Protein 3RH2 (pdb70)

Organism: Shewanella amazonensis (strain ATCC BAA-1098 / SB2B) (NCBI:txid326297)

Radius of gyration: 19.25 Å; Cα contacts (8 Å, |Δi|>4): 175; chains: 1; bounding box: 46×51×36 Å

InterPro domains:
  IPR001647 DNA-binding HTH domain, TetR-type [PF00440] (7-50)
  IPR001647 DNA-binding HTH domain, TetR-type [PR00455] (7-20)
  IPR001647 DNA-binding HTH domain, TetR-type [PR00455] (28-51)
  IPR001647 DNA-binding HTH domain, TetR-type [PS50977] (1-61)
  IPR009057 Homedomain-like superfamily [SSF46689] (3-62)
  IPR025722 Bacterial transcriptional repressor TetR [PF13972] (56-199)
  IPR050624 Nucleoid occlusion factor SlmA/HTH-type transcriptional regulator [PTHR43479] (2-176)

B-factor: mean 65.55, std 15.66, range [28.76, 132.46]

Sequence (203 aa):
KTRDKIIQASLELFNEHGERRTITTNHIAAHLDISPGNLYYHFRNKEDIIRCIFDQYEQQHHLLLGFKPYADQKVDLELLSYFDAFYTWQQFRFYANLADDILARDDTLKARYLKVQQAVLEQSIAVLNQLKKDGILQIEDERIADLADTIKIIGFWISYKLTQSSIATISKASLYEGLLRVLIFKAYSTPDSLANFDRLEQQHFRSQS

Secondary structure (DSSP, 8-state):
-HHHHHHHHHHHHHHHH-GGG--HHHHHHHHT--HHHHHHH-SSHHHHHHHHHHHHHHHHHHHTPPPSS---STTT--TTT-----TT----SHHHHHHT-HHHHHHHHHHHHHHHHHHHHHHHHHHHTTSB---GGGHHHHHHHH--TTTHHHHHHHHSS-----HHHHHHHHHHH---GGGB-HHHHHHHHHHHHHHHHH-

CATH classification: 1.10.357.10

Structure (mmCIF, N/CA/C/O backbone):
data_3RH2
#
_entry.id   3RH2
#
_cell.length_a   123.536
_cell.length_b   123.536
_cell.length_c   49.552
_cell.angle_alpha   90.000
_cell.angle_beta   90.000
_cell.angle_gamma   90.000
#
_symmetry.space_group_name_H-M   'P 43 21 2'
#
loop_
_entity.id
_entity.type
_entity.pdbx_description
1 polymer 'Hypothetical TetR-like transcriptional regulator'
2 non-polymer 'UNKNOWN LIGAND'
3 non-polymer 'PHOSPHATE ION'
4 non-polymer GLYCEROL
5 water water
#
loop_
_atom_site.group_PDB
_atom_site.id
_atom_site.type_symbol
_atom_site.label_atom_id
_atom_site.label_alt_id
_atom_site.label_comp_id
_atom_site.label_asym_id
_atom_site.label_entity_id
_atom_site.label_seq_id
_atom_site.pdbx_PDB_ins_code
_atom_site.Cartn_x
_atom_site.Cartn_y
_atom_site.Cartn_z
_atom_site.occupancy
_atom_site.B_iso_or_equiv
_atom_site.auth_seq_id
_atom_site.auth_comp_id
_atom_site.auth_asym_id
_atom_site.auth_atom_id
_atom_site.pdbx_PDB_model_num
ATOM 9 N N . LYS A 1 3 ? 39.259 12.526 -3.240 1.00 87.59 2 LYS A N 1
ATOM 10 C CA . LYS A 1 3 ? 38.743 11.277 -2.651 1.00 85.65 2 LYS A CA 1
ATOM 11 C C . LYS A 1 3 ? 37.403 11.541 -1.958 1.00 79.12 2 LYS A C 1
ATOM 12 O O . LYS A 1 3 ? 37.248 12.570 -1.303 1.00 75.91 2 LYS A O 1
ATOM 16 N N . THR A 1 4 ? 36.455 10.614 -2.077 1.00 75.03 3 THR A N 1
ATOM 17 C CA . THR A 1 4 ? 35.122 10.770 -1.447 1.00 71.66 3 THR A CA 1
ATOM 18 C C . THR A 1 4 ? 35.149 11.114 0.060 1.00 66.86 3 THR A C 1
ATOM 19 O O . THR A 1 4 ? 34.303 11.850 0.571 1.00 62.61 3 THR A O 1
ATOM 23 N N . ARG A 1 5 ? 36.132 10.577 0.758 1.00 64.93 4 ARG A N 1
ATOM 24 C CA . ARG A 1 5 ? 36.304 10.852 2.160 1.00 62.01 4 ARG A CA 1
ATOM 25 C C . ARG A 1 5 ? 36.570 12.337 2.358 1.00 62.40 4 ARG A C 1
ATOM 26 O O . ARG A 1 5 ? 36.053 12.939 3.286 1.00 60.54 4 ARG A O 1
ATOM 34 N N . ASP A 1 6 ? 37.400 12.920 1.497 1.00 65.20 5 ASP A N 1
ATOM 35 C CA . ASP A 1 6 ? 37.709 14.346 1.562 1.00 61.60 5 ASP A CA 1
ATOM 36 C C . ASP A 1 6 ? 36.496 15.160 1.084 1.00 58.43 5 ASP A C 1
ATOM 37 O O . ASP A 1 6 ? 36.185 16.198 1.660 1.00 57.84 5 ASP A O 1
ATOM 42 N N . LYS A 1 7 ? 35.744 14.675 0.110 1.00 56.78 6 LYS A N 1
ATOM 43 C CA . LYS A 1 7 ? 34.504 15.378 -0.239 1.00 58.02 6 LYS A CA 1
ATOM 44 C C . LYS A 1 7 ? 33.514 15.428 0.959 1.00 57.57 6 LYS A C 1
ATOM 45 O O . LYS A 1 7 ? 32.769 16.395 1.124 1.00 60.76 6 LYS A O 1
ATOM 51 N N . ILE A 1 8 ? 33.468 14.371 1.770 1.00 55.33 7 ILE A N 1
ATOM 52 C CA . ILE A 1 8 ? 32.538 14.307 2.900 1.00 52.41 7 ILE A CA 1
ATOM 53 C C . ILE A 1 8 ? 32.961 15.284 3.964 1.00 51.78 7 ILE A C 1
ATOM 54 O O . ILE A 1 8 ? 32.120 15.991 4.531 1.00 49.06 7 ILE A O 1
ATOM 59 N N . ILE A 1 9 ? 34.271 15.371 4.198 1.00 53.41 8 ILE A N 1
ATOM 60 C CA . ILE A 1 9 ? 34.785 16.331 5.175 1.00 53.16 8 ILE A CA 1
ATOM 61 C C . ILE A 1 9 ? 34.501 17.774 4.735 1.00 52.68 8 ILE A C 1
ATOM 62 O O . ILE A 1 9 ? 33.976 18.535 5.509 1.00 51.95 8 ILE A O 1
ATOM 67 N N . GLN A 1 10 ? 34.793 18.142 3.492 1.00 56.92 9 GLN A N 1
ATOM 68 C CA . GLN A 1 10 ? 34.503 19.516 3.035 1.00 59.74 9 GLN A CA 1
ATOM 69 C C . GLN A 1 10 ? 33.010 19.862 2.975 1.00 57.60 9 GLN A C 1
ATOM 70 O O . GLN A 1 10 ? 32.627 20.946 3.464 1.00 58.28 9 GLN A O 1
ATOM 76 N N . ALA A 1 11 ? 32.156 18.965 2.484 1.00 52.93 10 ALA A N 1
ATOM 77 C CA . ALA A 1 11 ? 30.701 19.252 2.568 1.00 50.98 10 ALA A CA 1
ATOM 78 C C . ALA A 1 11 ? 30.228 19.457 4.004 1.00 50.60 10 ALA A C 1
ATOM 79 O O . ALA A 1 11 ? 29.368 20.263 4.275 1.00 53.68 10 ALA A O 1
ATOM 81 N N . SER A 1 12 ? 30.776 18.695 4.929 1.00 51.68 11 SER A N 1
ATOM 82 C CA . SER A 1 12 ? 30.350 18.803 6.288 1.00 53.17 11 SER A CA 1
ATOM 83 C C . SER A 1 12 ? 30.746 20.180 6.832 1.00 50.80 11 SER A C 1
ATOM 84 O O . SER A 1 12 ? 29.969 20.867 7.455 1.00 49.71 11 SER A O 1
ATOM 87 N N . LEU A 1 13 ? 31.973 20.567 6.590 1.00 51.72 12 LEU A N 1
ATOM 88 C CA . LEU A 1 13 ? 32.447 21.831 7.088 1.00 51.74 12 LEU A CA 1
ATOM 89 C C . LEU A 1 13 ? 31.557 22.963 6.537 1.00 49.82 12 LEU A C 1
ATOM 90 O O . LEU A 1 13 ? 31.026 23.791 7.300 1.00 48.31 12 LEU A O 1
ATOM 95 N N . GLU A 1 14 ? 31.285 22.952 5.244 1.00 51.22 13 GLU A N 1
ATOM 96 C CA . GLU A 1 14 ? 30.430 24.028 4.649 1.00 52.53 13 GLU A CA 1
ATOM 97 C C . GLU A 1 14 ? 29.046 24.035 5.288 1.00 52.15 13 GLU A C 1
ATOM 98 O O . GLU A 1 14 ? 28.576 25.084 5.689 1.00 50.67 13 GLU A O 1
ATOM 104 N N . LEU A 1 15 ? 28.388 22.876 5.402 1.00 52.09 14 LEU A N 1
ATOM 105 C CA . LEU A 1 15 ? 27.040 22.846 6.000 1.00 51.46 14 LEU A CA 1
ATOM 106 C C . LEU A 1 15 ? 27.042 23.336 7.456 1.00 49.00 14 LEU A C 1
ATOM 107 O O . LEU A 1 15 ? 26.146 24.080 7.862 1.00 46.63 14 LEU A O 1
ATOM 112 N N . PHE A 1 16 ? 28.044 22.909 8.226 1.00 47.07 15 PHE A N 1
ATOM 113 C CA . PHE A 1 16 ? 28.150 23.301 9.617 1.00 48.28 15 PHE A CA 1
ATOM 114 C C . PHE A 1 16 ? 28.398 24.800 9.689 1.00 49.24 15 PHE A C 1
ATOM 115 O O . PHE A 1 16 ? 27.828 25.474 10.523 1.00 50.61 15 PHE A O 1
ATOM 123 N N . ASN A 1 17 ? 29.274 25.326 8.835 1.00 48.97 16 ASN A N 1
ATOM 124 C CA . ASN A 1 17 ? 29.513 26.751 8.857 1.00 49.70 16 ASN A CA 1
ATOM 125 C C . ASN A 1 17 ? 28.296 27.593 8.479 1.00 55.57 16 ASN A C 1
ATOM 126 O O . ASN A 1 17 ? 28.053 28.626 9.110 1.00 56.21 16 ASN A O 1
ATOM 131 N N . GLU A 1 18 ? 27.505 27.157 7.498 1.00 61.51 17 GLU A N 1
ATOM 132 C CA . GLU A 1 18 ? 26.320 27.918 7.072 1.00 63.20 17 GLU A CA 1
ATOM 133 C C . GLU A 1 18 ? 25.182 27.842 8.079 1.00 63.63 17 GLU A C 1
ATOM 134 O O . GLU A 1 18 ? 24.521 28.838 8.306 1.00 65.14 17 GLU A O 1
ATOM 140 N N . HIS A 1 19 ? 24.948 26.675 8.686 1.00 64.49 18 HIS A N 1
ATOM 141 C CA . HIS A 1 19 ? 23.708 26.448 9.484 1.00 64.45 18 HIS A CA 1
ATOM 142 C C . HIS A 1 19 ? 23.842 26.126 10.954 1.00 64.44 18 HIS A C 1
ATOM 143 O O . HIS A 1 19 ? 22.830 26.066 11.654 1.00 66.58 18 HIS A O 1
ATOM 150 N N . GLY A 1 20 ? 25.072 25.904 11.417 1.00 62.86 1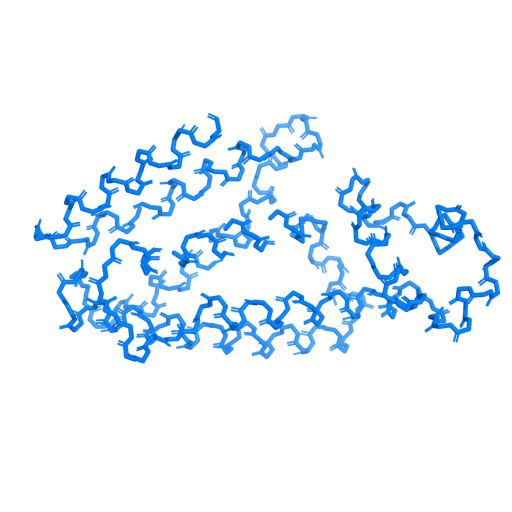9 GLY A N 1
ATOM 151 C CA . GLY A 1 20 ? 25.337 25.456 12.764 1.00 59.11 19 GLY A CA 1
ATOM 152 C C . GLY A 1 20 ? 25.465 23.936 12.782 1.00 59.07 19 GLY A C 1
ATOM 153 O O . GLY A 1 20 ? 24.648 23.228 12.235 1.00 60.61 19 GLY A O 1
ATOM 154 N N . GLU A 1 21 ? 26.496 23.436 13.430 1.00 57.39 20 GLU A N 1
ATOM 155 C CA . GLU A 1 21 ? 26.721 22.016 13.542 1.00 58.88 20 GLU A CA 1
ATOM 156 C C . GLU A 1 21 ? 25.573 21.179 14.124 1.00 59.26 20 GLU A C 1
ATOM 157 O O . GLU A 1 21 ? 25.306 20.086 13.633 1.00 57.74 20 GLU A O 1
ATOM 163 N N . ARG A 1 22 ? 24.927 21.667 15.183 1.00 61.77 21 ARG A N 1
ATOM 164 C CA A ARG A 1 22 ? 23.790 21.003 15.854 0.50 64.46 21 ARG A CA 1
ATOM 165 C CA B ARG A 1 22 ? 23.863 20.863 15.795 0.50 64.43 21 ARG A CA 1
ATOM 166 C C . ARG A 1 22 ? 22.632 20.559 14.957 1.00 64.99 21 ARG A C 1
ATOM 167 O O . ARG A 1 22 ? 21.977 19.593 15.244 1.00 65.64 21 ARG A O 1
ATOM 182 N N . THR A 1 23 ? 22.332 21.312 13.901 1.00 65.25 22 THR A N 1
ATOM 183 C CA . THR A 1 23 ? 21.157 20.961 13.060 1.00 69.44 22 THR A CA 1
ATOM 184 C C . THR A 1 23 ? 21.445 20.047 11.827 1.00 66.24 22 THR A C 1
ATOM 185 O O . THR A 1 23 ? 20.522 19.707 11.079 1.00 69.10 22 THR A O 1
ATOM 189 N N . ILE A 1 24 ? 22.698 19.645 11.612 1.00 56.88 23 ILE A N 1
ATOM 190 C CA . ILE A 1 24 ? 23.046 18.867 10.445 1.00 53.29 23 ILE A CA 1
ATOM 191 C C . ILE A 1 24 ? 23.243 17.389 10.773 1.00 53.86 23 ILE A C 1
ATOM 192 O O . ILE A 1 24 ? 24.040 17.049 11.647 1.00 53.80 23 ILE A O 1
ATOM 197 N N . THR A 1 25 ? 22.476 16.521 10.108 1.00 51.99 24 THR A N 1
ATOM 198 C CA . THR A 1 25 ? 22.565 15.089 10.345 1.00 54.64 24 THR A CA 1
ATOM 199 C C . THR A 1 25 ? 23.430 14.418 9.275 1.00 54.52 24 THR A C 1
ATOM 200 O O . THR A 1 25 ? 23.748 15.023 8.266 1.00 53.12 24 THR A O 1
ATOM 204 N N . THR A 1 26 ? 23.868 13.193 9.515 1.00 56.06 25 THR A N 1
ATOM 205 C CA . THR A 1 26 ? 24.651 12.516 8.483 1.00 57.99 25 THR A CA 1
ATOM 206 C C . THR A 1 26 ? 23.759 12.262 7.257 1.00 57.59 25 THR A C 1
ATOM 207 O O . THR A 1 26 ? 24.264 12.204 6.159 1.00 59.52 25 THR A O 1
ATOM 211 N N . ASN A 1 27 ? 22.455 12.083 7.427 1.00 58.45 26 ASN A N 1
ATOM 212 C CA . ASN A 1 27 ? 21.597 11.920 6.244 1.00 62.54 26 ASN A CA 1
ATOM 213 C C . ASN A 1 27 ? 21.560 13.206 5.367 1.00 62.11 26 ASN A C 1
ATOM 214 O O . ASN A 1 27 ? 21.535 13.111 4.149 1.00 65.12 26 ASN A O 1
ATOM 219 N N . HIS A 1 28 ? 21.547 14.383 5.985 1.00 59.61 27 HIS A N 1
ATOM 220 C CA . HIS A 1 28 ? 21.582 15.674 5.253 1.00 60.92 27 HIS A CA 1
ATOM 221 C C . HIS A 1 28 ? 22.940 15.818 4.483 1.00 59.01 27 HIS A C 1
ATOM 222 O O . HIS A 1 28 ? 22.991 16.231 3.316 1.00 58.57 27 HIS A O 1
ATOM 229 N N . ILE A 1 29 ? 24.029 15.424 5.129 1.00 57.80 28 ILE A N 1
ATOM 230 C CA . ILE A 1 29 ? 25.351 15.467 4.490 1.00 56.64 28 ILE A CA 1
ATOM 231 C C . ILE A 1 29 ? 25.398 14.564 3.267 1.00 57.92 28 ILE A C 1
ATOM 232 O O . ILE A 1 29 ? 25.916 14.951 2.238 1.00 61.44 28 ILE A O 1
ATOM 237 N N . ALA A 1 30 ? 24.823 13.379 3.371 1.00 58.11 29 ALA A N 1
ATOM 238 C CA . ALA A 1 30 ? 24.842 12.453 2.267 1.00 60.69 29 ALA A CA 1
ATOM 239 C C . ALA A 1 30 ? 23.971 12.962 1.141 1.00 61.36 29 ALA A C 1
ATOM 240 O O . ALA A 1 30 ? 24.337 12.834 -0.020 1.00 64.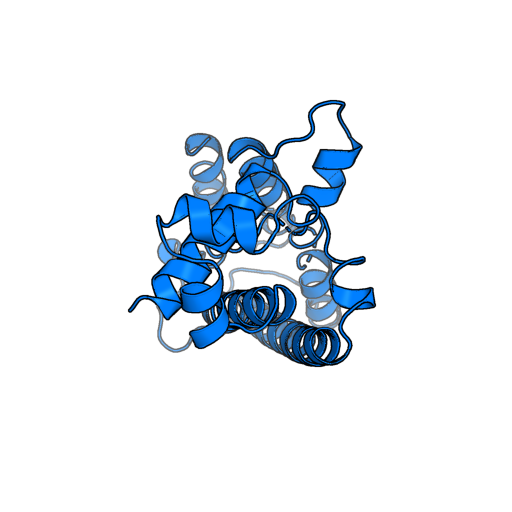71 29 ALA A O 1
ATOM 242 N N . ALA A 1 31 ? 22.813 13.510 1.459 1.00 62.58 30 ALA A N 1
ATOM 243 C CA . ALA A 1 31 ? 21.918 14.065 0.396 1.00 65.69 30 ALA A CA 1
ATOM 244 C C . ALA A 1 31 ? 22.631 15.221 -0.342 1.00 65.95 30 ALA A C 1
ATOM 245 O O . ALA A 1 31 ? 22.569 15.307 -1.549 1.00 67.74 30 ALA A O 1
ATOM 247 N N . HIS A 1 32 ? 23.352 16.061 0.397 1.00 67.29 31 HIS A N 1
ATOM 248 C CA . HIS A 1 32 ? 24.109 17.174 -0.184 1.00 69.78 31 HIS A CA 1
ATOM 249 C C . HIS A 1 32 ? 25.130 16.698 -1.202 1.00 70.12 31 HIS A C 1
ATOM 250 O O . HIS A 1 32 ? 25.385 17.401 -2.155 1.00 73.73 31 HIS A O 1
ATOM 257 N N . LEU A 1 33 ? 25.698 15.516 -1.006 1.00 69.43 32 LEU A N 1
ATOM 258 C CA . LEU A 1 33 ? 26.719 14.978 -1.907 1.00 69.77 32 LEU A CA 1
ATOM 259 C C . LEU A 1 33 ? 26.159 14.033 -2.946 1.00 73.94 32 LEU A C 1
ATOM 260 O O . LEU A 1 33 ? 26.906 13.549 -3.817 1.00 74.45 32 LEU A O 1
ATOM 265 N N . ASP A 1 34 ? 24.857 13.762 -2.836 1.00 75.23 33 ASP A N 1
ATOM 266 C CA . ASP A 1 34 ? 24.131 12.872 -3.747 1.00 78.62 33 ASP A CA 1
ATOM 267 C C . ASP A 1 34 ? 24.678 11.437 -3.630 1.00 76.61 33 ASP A C 1
ATOM 268 O O . ASP A 1 34 ? 25.062 10.808 -4.616 1.00 77.69 33 ASP A O 1
ATOM 273 N N . ILE A 1 35 ? 24.760 10.968 -2.381 1.00 73.23 34 ILE A N 1
ATOM 274 C CA . ILE A 1 35 ? 25.178 9.604 -2.055 1.00 71.47 34 ILE A CA 1
ATOM 275 C C . ILE A 1 35 ? 24.226 8.989 -1.004 1.00 70.80 34 ILE A C 1
ATOM 276 O O . ILE A 1 35 ? 23.466 9.688 -0.336 1.00 68.57 34 ILE A O 1
ATOM 281 N N . SER A 1 36 ? 24.238 7.666 -0.930 1.00 73.67 35 SER A N 1
ATOM 282 C CA . SER A 1 36 ? 23.413 6.921 0.009 1.00 73.58 35 SER A CA 1
ATOM 283 C C . SER A 1 36 ? 24.001 7.078 1.403 1.00 70.68 35 SER A C 1
ATOM 284 O O . SER A 1 36 ? 25.223 7.278 1.557 1.00 68.15 35 SER A O 1
ATOM 287 N N . PRO A 1 37 ? 23.147 7.014 2.427 1.00 66.83 36 PRO A N 1
ATOM 288 C CA . PRO A 1 37 ? 23.688 7.095 3.763 1.00 66.06 36 PRO A CA 1
ATOM 289 C C . PRO A 1 37 ? 24.665 5.901 4.069 1.00 67.89 36 PRO A C 1
ATOM 290 O O . PRO A 1 37 ? 25.580 6.050 4.876 1.00 65.47 36 PRO A O 1
ATOM 294 N N . GLY A 1 38 ? 24.455 4.760 3.414 1.00 69.50 37 GLY A N 1
ATOM 295 C CA . GLY A 1 38 ? 25.341 3.608 3.526 1.00 72.39 37 GLY A CA 1
ATOM 296 C C . GLY A 1 38 ? 26.709 3.907 2.941 1.00 72.99 37 GLY A C 1
ATOM 297 O O . GLY A 1 38 ? 27.726 3.555 3.551 1.00 72.28 37 GLY A O 1
ATOM 298 N N . ASN A 1 39 ? 26.743 4.557 1.768 1.00 73.65 38 ASN A N 1
ATOM 299 C CA . ASN A 1 39 ? 28.012 5.003 1.166 1.00 74.44 38 ASN A CA 1
ATOM 300 C C . ASN A 1 39 ? 28.752 5.920 2.172 1.00 69.06 38 ASN A C 1
ATOM 301 O O . ASN A 1 39 ? 29.951 5.786 2.364 1.00 71.27 38 ASN A O 1
ATOM 306 N N . LEU A 1 40 ? 28.042 6.801 2.865 1.00 64.49 39 LEU A N 1
ATOM 307 C CA . LEU A 1 40 ? 28.702 7.674 3.839 1.00 60.60 39 LEU A CA 1
ATOM 308 C C . LEU A 1 40 ? 29.249 6.865 5.020 1.00 61.49 39 LEU A C 1
ATOM 309 O O . LEU A 1 40 ? 30.336 7.151 5.521 1.00 62.02 39 LEU A O 1
ATOM 314 N N . TYR A 1 41 ? 28.497 5.845 5.456 1.00 62.79 40 TYR A N 1
ATOM 315 C CA . TYR A 1 41 ? 28.864 5.021 6.621 1.00 61.44 40 TYR A CA 1
ATOM 316 C C . TYR A 1 41 ? 30.122 4.231 6.313 1.00 64.29 40 TYR A C 1
ATOM 317 O O . TYR A 1 41 ? 30.887 3.919 7.211 1.00 64.30 40 TYR A O 1
ATOM 326 N N . TYR A 1 42 ? 30.304 3.850 5.047 1.00 67.97 41 TYR A N 1
ATOM 327 C CA . TYR A 1 42 ? 31.518 3.159 4.613 1.00 71.19 41 TYR A CA 1
ATOM 328 C C . TYR A 1 42 ? 32.763 3.898 5.127 1.00 70.50 41 TYR A C 1
ATOM 329 O O . TYR A 1 42 ? 33.667 3.280 5.684 1.00 69.97 41 TYR A O 1
ATOM 338 N N . HIS A 1 43 ? 32.759 5.232 4.958 1.00 69.69 42 HIS A N 1
ATOM 339 C CA . HIS A 1 43 ? 33.873 6.129 5.316 1.00 63.10 42 HIS A CA 1
ATOM 340 C C . HIS A 1 43 ? 33.791 6.685 6.709 1.00 60.53 42 HIS A C 1
ATOM 341 O O . HIS A 1 43 ? 34.824 6.902 7.326 1.00 61.02 42 HIS A O 1
ATOM 348 N N . PHE A 1 44 ? 32.585 7.029 7.180 1.00 62.96 43 PHE A N 1
ATOM 349 C CA . PHE A 1 44 ? 32.401 7.626 8.538 1.00 61.40 43 PHE A CA 1
ATOM 350 C C . PHE A 1 44 ? 31.184 7.039 9.235 1.00 65.68 43 PHE A C 1
ATOM 351 O O . PHE A 1 44 ? 30.071 7.202 8.772 1.00 67.97 43 PHE A O 1
ATOM 359 N N . ARG A 1 45 ? 31.397 6.381 10.367 1.00 68.42 44 ARG A N 1
ATOM 360 C CA . ARG A 1 45 ? 30.313 5.692 11.079 1.00 71.09 44 ARG A CA 1
ATOM 361 C C . ARG A 1 45 ? 29.316 6.555 11.889 1.00 68.71 44 ARG A C 1
ATOM 362 O O . ARG A 1 45 ? 28.256 6.080 12.277 1.00 68.27 44 ARG A O 1
ATOM 370 N N . ASN A 1 46 ? 29.660 7.817 12.096 1.00 65.76 45 ASN A N 1
ATOM 371 C CA . ASN A 1 46 ? 28.829 8.748 12.813 1.00 65.11 45 ASN A CA 1
ATOM 372 C C . ASN A 1 46 ? 29.374 10.172 12.608 1.00 61.47 45 ASN A C 1
ATOM 373 O O . ASN A 1 46 ? 30.473 10.358 12.081 1.00 57.40 45 ASN A O 1
ATOM 378 N N . LYS A 1 47 ? 28.623 11.156 13.081 1.00 59.92 46 LYS A N 1
ATOM 379 C CA . LYS A 1 47 ? 28.965 12.526 12.854 1.00 59.10 46 LYS A CA 1
ATOM 380 C C . LYS A 1 47 ? 30.225 12.921 13.609 1.00 56.92 46 LYS A C 1
ATOM 381 O O . LYS A 1 47 ? 31.047 13.707 13.098 1.00 57.60 46 LYS A O 1
ATOM 387 N N . GLU A 1 48 ? 30.397 12.412 14.821 1.00 57.01 47 GLU A N 1
ATOM 388 C CA . GLU A 1 48 ? 31.594 12.773 15.599 1.00 56.93 47 GLU A CA 1
ATOM 389 C C . GLU A 1 48 ? 32.879 12.461 14.905 1.00 55.88 47 GLU A C 1
ATOM 390 O O . GLU A 1 48 ? 33.847 13.215 15.029 1.00 54.62 47 GLU A O 1
ATOM 396 N N . ASP A 1 49 ? 32.913 11.346 14.186 1.00 56.73 48 ASP A N 1
ATOM 397 C CA . ASP A 1 49 ? 34.135 10.984 13.516 1.00 56.25 48 ASP A CA 1
ATOM 398 C C . ASP A 1 49 ? 34.453 12.035 12.463 1.00 54.23 48 ASP A C 1
ATOM 399 O O . ASP A 1 49 ? 35.605 12.285 12.231 1.00 54.10 48 ASP A O 1
ATOM 404 N N . ILE A 1 50 ? 33.442 12.648 11.831 1.00 54.20 49 ILE A N 1
ATOM 405 C CA . ILE A 1 50 ? 33.695 13.695 10.827 1.00 51.60 49 ILE A CA 1
ATOM 406 C C . ILE A 1 50 ? 34.229 14.942 11.554 1.00 52.06 49 ILE A C 1
ATOM 407 O O . ILE A 1 50 ? 35.162 15.580 11.107 1.00 51.30 49 ILE A O 1
ATOM 412 N N . ILE A 1 51 ? 33.629 15.276 12.696 1.00 50.77 50 ILE A N 1
ATOM 413 C CA . ILE A 1 51 ? 34.050 16.443 13.429 1.00 48.66 50 ILE A CA 1
ATOM 414 C C . ILE A 1 51 ? 35.473 16.261 13.909 1.00 51.36 50 ILE A C 1
ATOM 415 O O . ILE A 1 51 ? 36.224 17.214 13.934 1.00 48.94 50 ILE A O 1
ATOM 420 N N . ARG A 1 52 ? 35.849 15.030 14.276 1.00 53.26 51 ARG A N 1
ATOM 421 C CA . ARG A 1 52 ? 37.238 14.750 14.691 1.00 55.03 51 ARG A CA 1
ATOM 422 C C . ARG A 1 52 ? 38.231 15.021 13.554 1.00 54.40 51 ARG A C 1
ATOM 423 O O . ARG A 1 52 ? 39.216 15.680 13.773 1.00 52.06 51 ARG A O 1
ATOM 431 N N . CYS A 1 53 ? 37.945 14.560 12.350 1.00 54.43 52 CYS A N 1
ATOM 432 C CA . CYS A 1 53 ? 38.816 14.881 11.221 1.00 56.61 52 CYS A CA 1
ATOM 433 C C . CYS A 1 53 ? 38.909 16.382 10.931 1.00 54.75 52 CYS A C 1
ATOM 434 O O . CYS A 1 53 ? 39.932 16.802 10.418 1.00 57.33 52 CYS A O 1
ATOM 437 N N . ILE A 1 54 ? 37.841 17.160 11.209 1.00 52.36 53 ILE A N 1
ATOM 438 C CA . ILE A 1 54 ? 37.838 18.629 10.957 1.00 51.87 53 ILE A CA 1
ATOM 439 C C . ILE A 1 54 ? 38.733 19.291 11.991 1.00 54.20 53 ILE A C 1
ATOM 440 O O . ILE A 1 54 ? 39.591 20.091 11.623 1.00 56.75 53 ILE A O 1
ATOM 445 N N . PHE A 1 55 ? 38.547 18.958 13.275 1.00 55.28 54 PHE A N 1
ATOM 446 C CA . PHE A 1 55 ? 39.507 19.401 14.315 1.00 57.52 54 PHE A CA 1
ATOM 447 C C . PHE A 1 55 ? 40.965 19.118 13.912 1.00 55.05 54 PHE A C 1
ATOM 448 O O . PHE A 1 55 ? 41.776 20.031 13.987 1.00 49.20 54 PHE A O 1
ATOM 456 N N . ASP A 1 56 ? 41.295 17.925 13.412 1.00 55.49 55 ASP A N 1
ATOM 457 C CA . ASP A 1 56 ? 42.664 17.703 12.958 1.00 59.45 55 ASP A CA 1
ATOM 458 C C . ASP A 1 56 ? 43.085 18.728 11.887 1.00 58.03 55 ASP A C 1
ATOM 459 O O . ASP A 1 56 ? 44.226 19.157 11.857 1.00 59.33 55 ASP A O 1
ATOM 464 N N . GLN A 1 57 ? 42.183 19.134 11.008 1.00 56.45 56 GLN A N 1
ATOM 465 C CA . GLN A 1 57 ? 42.573 20.051 9.936 1.00 56.04 56 GLN A CA 1
ATOM 466 C C . GLN A 1 57 ? 42.830 21.432 10.551 1.00 54.90 56 GLN A C 1
ATOM 467 O O . GLN A 1 57 ? 43.781 22.145 10.159 1.00 51.22 56 GLN A O 1
ATOM 473 N N . TYR A 1 58 ? 41.981 21.771 11.535 1.00 51.64 57 TYR A N 1
ATOM 474 C CA . TYR A 1 58 ? 42.059 23.017 12.295 1.00 49.59 57 TYR A CA 1
ATOM 475 C C . TYR A 1 58 ? 43.371 23.125 13.054 1.00 50.79 57 TYR A C 1
ATOM 476 O O . TYR A 1 58 ? 44.070 24.134 12.994 1.00 52.09 57 TYR A O 1
ATOM 485 N N . GLU A 1 59 ? 43.721 22.037 13.711 1.00 55.96 58 GLU A N 1
ATOM 486 C CA . GLU A 1 59 ? 44.926 21.920 14.499 1.00 54.84 58 GLU A CA 1
ATOM 487 C C . GLU A 1 59 ? 46.192 21.997 13.665 1.00 53.73 58 GLU A C 1
ATOM 488 O O . GLU A 1 59 ? 47.107 22.714 14.027 1.00 58.72 58 GLU A O 1
ATOM 494 N N . GLN A 1 60 ? 46.277 21.329 12.538 1.00 53.59 59 GLN A N 1
ATOM 495 C CA A GLN A 1 60 ? 47.527 21.436 11.808 0.50 55.88 59 GLN A CA 1
ATOM 496 C CA B GLN A 1 60 ? 47.447 21.408 11.636 0.50 57.2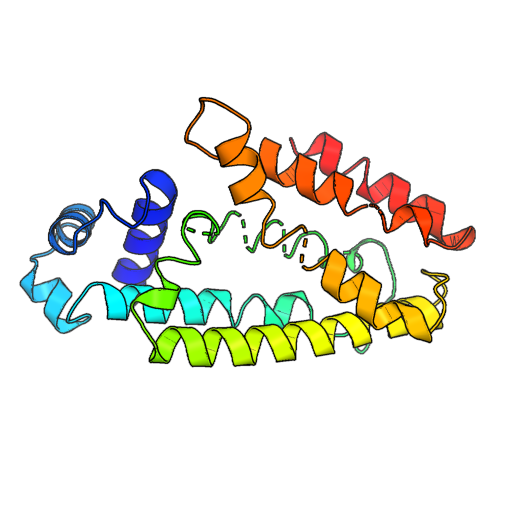2 59 GLN A CA 1
ATOM 497 C C . GLN A 1 60 ? 47.715 22.863 11.199 1.00 56.61 59 GLN A C 1
ATOM 498 O O . GLN A 1 60 ? 48.849 23.366 11.196 1.00 57.99 59 GLN A O 1
ATOM 509 N N . HIS A 1 61 ? 46.644 23.550 10.749 1.00 55.57 60 HIS A N 1
ATOM 510 C CA A HIS A 1 61 ? 46.775 24.924 10.222 0.60 53.04 60 HIS A CA 1
ATOM 511 C CA B HIS A 1 61 ? 46.835 24.883 10.192 0.40 54.82 60 HIS A CA 1
ATOM 512 C C . HIS A 1 61 ? 47.207 25.885 11.300 1.00 50.98 60 HIS A C 1
ATOM 513 O O . HIS A 1 61 ? 47.929 26.846 11.057 1.00 50.71 60 HIS A O 1
ATOM 526 N N . LEU A 1 62 ? 46.740 25.642 12.501 1.00 50.14 61 LEU A N 1
ATOM 527 C CA . LEU A 1 62 ? 47.034 26.510 13.637 1.00 52.73 61 LEU A CA 1
ATOM 528 C C . LEU A 1 62 ? 48.515 26.423 13.977 1.00 53.90 61 LEU A C 1
ATOM 529 O O . LEU A 1 62 ? 49.176 27.441 14.127 1.00 53.82 61 LEU A O 1
ATOM 534 N N . LEU A 1 63 ? 49.045 25.206 14.091 1.00 54.01 62 LEU A N 1
ATOM 535 C CA . LEU A 1 63 ? 50.456 25.038 14.408 1.00 56.34 62 LEU A CA 1
ATOM 536 C C . LEU A 1 63 ? 51.365 25.621 13.348 1.00 58.28 62 LEU A C 1
ATOM 537 O O . LEU A 1 63 ? 52.453 26.079 13.667 1.00 59.35 62 LEU A O 1
ATOM 542 N N . LEU A 1 64 ? 50.955 25.545 12.087 1.00 58.23 63 LEU A N 1
ATOM 543 C CA . LEU A 1 64 ? 51.779 26.092 10.991 1.00 62.01 63 LEU A CA 1
ATOM 544 C C . LEU A 1 64 ? 51.685 27.610 10.851 1.00 57.05 63 LEU A C 1
ATOM 545 O O . LEU A 1 64 ? 52.669 28.260 10.566 1.00 58.90 63 LEU A O 1
ATOM 550 N N . GLY A 1 65 ? 50.500 28.165 11.054 1.00 54.74 64 GLY A N 1
ATOM 551 C CA . GLY A 1 65 ? 50.299 29.601 10.968 1.00 53.42 64 GLY A CA 1
ATOM 552 C C . GLY A 1 65 ? 50.972 30.392 12.076 1.00 54.48 64 GLY A C 1
ATOM 553 O O . GLY A 1 65 ? 51.312 31.532 11.871 1.00 57.29 64 GLY A O 1
ATOM 554 N N . PHE A 1 66 ? 51.128 29.818 13.264 1.00 52.61 65 PHE A N 1
ATOM 555 C CA . PHE A 1 66 ? 51.773 30.527 14.374 1.00 52.28 65 PHE A CA 1
ATOM 556 C C . PHE A 1 66 ? 53.134 29.949 14.761 1.00 55.19 65 PHE A C 1
ATOM 557 O O . PHE A 1 66 ? 53.544 29.993 15.895 1.00 58.40 65 PHE A O 1
ATOM 565 N N . LYS A 1 67 ? 53.837 29.422 13.774 1.00 56.24 66 LYS A N 1
ATOM 566 C CA . LYS A 1 67 ? 55.113 28.844 13.961 1.00 55.40 66 LYS A CA 1
ATOM 567 C C . LYS A 1 67 ? 56.169 29.953 13.990 1.00 55.87 66 LYS A C 1
ATOM 568 O O . LYS A 1 67 ? 56.072 30.936 13.248 1.00 60.79 66 LYS A O 1
ATOM 574 N N . PRO A 1 68 ? 57.188 29.819 14.841 1.00 53.26 67 PRO A N 1
ATOM 575 C CA . PRO A 1 68 ? 58.278 30.776 14.872 1.00 56.56 67 PRO A CA 1
ATOM 576 C C . PRO A 1 68 ? 59.032 30.876 13.552 1.00 57.77 67 PRO A C 1
ATOM 577 O O . PRO A 1 68 ? 59.170 29.867 12.864 1.00 58.71 67 PRO A O 1
ATOM 581 N N . TYR A 1 69 ? 59.575 32.055 13.243 1.00 58.21 68 TYR A N 1
ATOM 582 C CA . TYR A 1 69 ? 60.246 32.241 11.973 1.00 62.94 68 TYR A CA 1
ATOM 583 C C . TYR A 1 69 ? 61.762 31.935 11.974 1.00 69.70 68 TYR A C 1
ATOM 584 O O . TYR A 1 69 ? 62.516 32.448 12.796 1.00 76.22 68 TYR A O 1
ATOM 593 N N . ALA A 1 70 ? 62.209 31.131 11.019 1.00 72.43 69 ALA A N 1
ATOM 594 C CA . ALA A 1 70 ? 63.612 30.765 10.890 1.00 73.64 69 ALA A CA 1
ATOM 595 C C . ALA A 1 70 ? 64.317 31.836 10.070 1.00 79.30 69 ALA A C 1
ATOM 596 O O . ALA A 1 70 ? 64.486 32.958 10.542 1.00 85.28 69 ALA A O 1
ATOM 598 N N . ASP A 1 71 ? 64.709 31.529 8.837 1.00 83.80 70 ASP A N 1
ATOM 599 C CA . ASP A 1 71 ? 65.422 32.498 8.005 1.00 85.71 70 ASP A CA 1
ATOM 600 C C . ASP A 1 71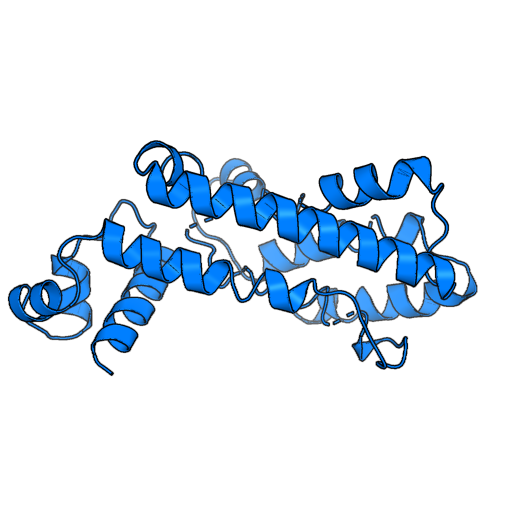 ? 64.619 33.574 7.276 1.00 82.23 70 ASP A C 1
ATOM 601 O O . ASP A 1 71 ? 65.194 34.328 6.521 1.00 88.31 70 ASP A O 1
ATOM 606 N N . GLN A 1 72 ? 63.324 33.695 7.486 1.00 80.32 71 GLN A N 1
ATOM 607 C CA . GLN A 1 72 ? 62.585 34.754 6.797 1.00 80.90 71 GLN A CA 1
ATOM 608 C C . GLN A 1 72 ? 63.150 36.109 7.217 1.00 83.23 71 GLN A C 1
ATOM 609 O O . GLN A 1 72 ? 63.722 36.259 8.311 1.00 81.00 71 GLN A O 1
ATOM 615 N N . LYS A 1 73 ? 63.014 37.076 6.309 1.00 87.44 72 LYS A N 1
ATOM 616 C CA . LYS A 1 73 ? 63.430 38.466 6.526 1.00 89.10 72 LYS A CA 1
ATOM 617 C C . LYS A 1 73 ? 62.286 39.065 7.363 1.00 85.25 72 LYS A C 1
ATOM 618 O O . LYS A 1 73 ? 61.120 38.699 7.178 1.00 79.93 72 LYS A O 1
ATOM 624 N N . VAL A 1 74 ? 62.595 39.960 8.290 1.00 86.56 73 VAL A N 1
ATOM 625 C CA . VAL A 1 74 ? 61.539 40.508 9.153 1.00 86.78 73 VAL A CA 1
ATOM 626 C C . VAL A 1 74 ? 60.925 41.754 8.507 1.00 87.61 73 VAL A C 1
ATOM 627 O O . VAL A 1 74 ? 61.368 42.871 8.740 1.00 90.48 73 VAL A O 1
ATOM 631 N N . ASP A 1 75 ? 59.899 41.537 7.692 1.00 85.89 74 ASP A N 1
ATOM 632 C CA . ASP A 1 75 ? 59.242 42.592 6.941 1.00 84.59 74 ASP A CA 1
ATOM 633 C C . ASP A 1 75 ? 57.712 42.511 7.041 1.00 82.48 74 ASP A C 1
ATOM 634 O O . ASP A 1 75 ? 57.145 41.609 7.687 1.00 80.26 74 ASP A O 1
ATOM 639 N N . LEU A 1 76 ? 57.056 43.451 6.372 1.00 82.26 75 LEU A N 1
ATOM 640 C CA . LEU A 1 76 ? 55.619 43.530 6.345 1.00 80.13 75 LEU A CA 1
ATOM 641 C C . LEU A 1 76 ? 54.969 42.206 5.957 1.00 78.06 75 LEU A C 1
ATOM 642 O O . LEU A 1 76 ? 54.030 41.781 6.608 1.00 79.85 75 LEU A O 1
ATOM 647 N N . GLU A 1 77 ? 55.464 41.529 4.938 1.00 79.42 76 GLU A N 1
ATOM 648 C CA . GLU A 1 77 ? 54.806 40.299 4.471 1.00 80.28 76 GLU A CA 1
ATOM 649 C C . GLU A 1 77 ? 54.783 39.196 5.524 1.00 77.91 76 GLU A C 1
ATOM 650 O O . GLU A 1 77 ? 53.873 38.342 5.536 1.00 78.52 76 GLU A O 1
ATOM 656 N N . LEU A 1 78 ? 55.783 39.218 6.403 1.00 76.81 77 LEU A N 1
ATOM 657 C CA . LEU A 1 78 ? 55.911 38.233 7.466 1.00 72.36 77 LEU A CA 1
ATOM 658 C C . LEU A 1 78 ? 54.870 38.508 8.528 1.00 68.99 77 LEU A C 1
ATOM 659 O O . LEU A 1 78 ? 54.302 37.554 9.089 1.00 68.97 77 LEU A O 1
ATOM 664 N N . LEU A 1 79 ? 54.667 39.792 8.838 1.00 67.52 78 LEU A N 1
ATOM 665 C CA . LEU A 1 79 ? 53.700 40.197 9.862 1.00 64.42 78 LEU A CA 1
ATOM 666 C C . LEU A 1 79 ? 52.311 39.919 9.358 1.00 62.98 78 LEU A C 1
ATOM 667 O O . LEU A 1 79 ? 51.499 39.376 10.076 1.00 60.27 78 LEU A O 1
ATOM 680 N N . SER A 1 81 ? 51.316 37.650 7.489 1.00 62.24 80 SER A N 1
ATOM 681 C CA . SER A 1 81 ? 51.028 36.218 7.441 1.00 60.60 80 SER A CA 1
ATOM 682 C C . SER A 1 81 ? 50.448 35.723 8.760 1.00 57.63 80 SER A C 1
ATOM 683 O O . SER A 1 81 ? 49.573 34.840 8.755 1.00 56.26 80 SER A O 1
ATOM 686 N N . TYR A 1 82 ? 50.920 36.282 9.871 1.00 57.23 81 TYR A N 1
ATOM 687 C CA . TYR A 1 82 ? 50.405 35.898 11.195 1.00 56.07 81 TYR A CA 1
ATOM 688 C C . TYR A 1 82 ? 49.005 36.463 11.360 1.00 56.01 81 TYR A C 1
ATOM 689 O O . TYR A 1 82 ? 48.151 35.821 11.970 1.00 55.08 81 TYR A O 1
ATOM 698 N N . PHE A 1 83 ? 48.767 37.681 10.859 1.00 54.46 82 PHE A N 1
ATOM 699 C CA . PHE A 1 83 ? 47.408 38.230 10.889 1.00 53.60 82 PHE A CA 1
ATOM 700 C C . PHE A 1 83 ? 46.455 37.482 9.961 1.00 53.84 82 PHE A C 1
ATOM 701 O O . PHE A 1 83 ? 45.312 37.239 10.300 1.00 54.88 82 PHE A O 1
ATOM 709 N N . ASP A 1 84 ? 46.938 37.075 8.807 1.00 57.07 83 ASP A N 1
ATOM 710 C CA . ASP A 1 84 ? 46.134 36.268 7.911 1.00 57.34 83 ASP A CA 1
ATOM 711 C C . ASP A 1 84 ? 45.771 34.915 8.550 1.00 54.93 83 ASP A C 1
ATOM 712 O O . ASP A 1 84 ? 44.725 34.372 8.232 1.00 55.75 83 ASP A O 1
ATOM 717 N N . ALA A 1 85 ? 46.619 34.360 9.411 1.00 50.62 84 ALA A N 1
ATOM 718 C CA . ALA A 1 85 ? 46.301 33.064 10.001 1.00 51.24 84 ALA A CA 1
ATOM 719 C C . ALA A 1 85 ? 45.225 33.212 11.053 1.00 50.26 84 ALA A C 1
ATOM 720 O O . ALA A 1 85 ? 44.464 32.287 11.274 1.00 56.24 84 ALA A O 1
ATOM 730 N N . PHE A 1 87 ? 42.778 35.440 10.810 1.00 49.56 86 PHE A N 1
ATOM 731 C CA . PHE A 1 87 ? 41.503 35.517 10.069 1.00 49.34 86 PHE A CA 1
ATOM 732 C C . PHE A 1 87 ? 41.032 34.164 9.576 1.00 50.53 86 PHE A C 1
ATOM 733 O O . PHE A 1 87 ? 39.862 33.815 9.762 1.00 50.28 86 PHE A O 1
ATOM 741 N N . TYR A 1 88 ? 41.955 33.403 8.983 1.00 51.77 87 TYR A N 1
ATOM 742 C CA . TYR A 1 88 ? 41.654 32.092 8.371 1.00 51.28 87 TYR A CA 1
ATOM 743 C C . TYR A 1 88 ? 41.063 31.132 9.354 1.00 49.27 87 TYR A C 1
ATOM 744 O O . TYR A 1 88 ? 40.069 30.498 9.079 1.00 50.95 87 TYR A O 1
ATOM 753 N N . THR A 1 89 ? 41.670 31.025 10.516 1.00 47.61 88 THR A N 1
ATOM 754 C CA . THR A 1 89 ? 41.176 30.074 11.477 1.00 46.19 88 THR A CA 1
ATOM 755 C C . THR A 1 89 ? 39.770 30.449 11.932 1.00 46.08 88 THR A C 1
ATOM 756 O O . THR A 1 89 ? 38.948 29.583 12.045 1.00 51.29 88 THR A O 1
ATOM 768 N N . TRP A 1 91 ? 37.381 32.196 10.366 1.00 48.84 90 TRP A N 1
ATOM 769 C CA . TRP A 1 91 ? 36.411 32.103 9.298 1.00 49.56 90 TRP A CA 1
ATOM 770 C C . TRP A 1 91 ? 36.229 30.686 8.781 1.00 49.03 90 TRP A C 1
ATOM 771 O O . TRP A 1 91 ? 35.085 30.238 8.656 1.00 47.24 90 TRP A O 1
ATOM 782 N N . GLN A 1 92 ? 37.316 29.953 8.543 1.00 47.87 91 GLN A N 1
ATOM 783 C CA A GLN A 1 92 ? 37.171 28.612 7.981 0.50 46.98 91 GLN A CA 1
ATOM 784 C CA B GLN A 1 92 ? 37.183 28.597 7.996 0.50 48.78 91 GLN A CA 1
ATOM 785 C C . GLN A 1 92 ? 36.598 27.614 9.013 1.00 47.88 91 GLN A C 1
ATOM 786 O O . GLN A 1 92 ? 35.972 26.628 8.647 1.00 52.31 91 GLN A O 1
ATOM 797 N N . PHE A 1 93 ? 36.737 27.882 10.305 1.00 48.26 92 PHE A N 1
ATOM 798 C CA . PHE A 1 93 ? 36.192 26.941 11.297 1.00 43.17 92 PHE A CA 1
ATOM 799 C C . PHE A 1 93 ? 35.191 27.603 12.212 1.00 46.28 92 PHE A C 1
ATOM 800 O O . PHE A 1 93 ? 35.019 27.184 13.348 1.00 46.92 92 PHE A O 1
ATOM 808 N N . ARG A 1 94 ? 34.459 28.583 11.679 1.00 48.51 93 ARG A N 1
ATOM 809 C CA . ARG A 1 94 ? 33.484 29.341 12.480 1.00 47.87 93 ARG A CA 1
ATOM 810 C C . ARG A 1 94 ? 32.396 28.539 13.181 1.00 49.34 93 ARG A C 1
ATOM 811 O O . ARG A 1 94 ? 31.944 28.950 14.251 1.00 50.90 93 ARG A O 1
ATOM 819 N N . PHE A 1 95 ? 32.001 27.373 12.659 1.00 51.29 94 PHE A N 1
ATOM 820 C CA . PHE A 1 95 ? 30.997 26.560 13.389 1.00 51.40 94 PHE A CA 1
ATOM 821 C C . PHE A 1 95 ? 31.540 26.128 14.755 1.00 51.63 94 PHE A C 1
ATOM 822 O O . PHE A 1 95 ? 30.770 26.002 15.717 1.00 49.76 94 PHE A O 1
ATOM 838 N N . TYR A 1 97 ? 34.092 27.718 16.732 1.00 58.07 96 TYR A N 1
ATOM 839 C CA . TYR A 1 97 ? 34.065 28.854 17.640 1.00 57.76 96 TYR A CA 1
ATOM 840 C C . TYR A 1 97 ? 32.647 29.199 18.150 1.00 62.51 96 TYR A C 1
ATOM 841 O O . TYR A 1 97 ? 32.496 29.717 19.261 1.00 67.57 96 TYR A O 1
ATOM 850 N N . ALA A 1 98 ? 31.627 28.966 17.327 1.00 60.63 97 ALA A N 1
ATOM 851 C CA . ALA A 1 98 ? 30.260 29.251 17.722 1.00 60.46 97 ALA A CA 1
ATOM 852 C C . ALA A 1 98 ? 29.780 28.296 18.796 1.00 59.94 97 ALA A C 1
ATOM 853 O O . ALA A 1 98 ? 29.022 28.665 19.640 1.00 60.63 97 ALA A O 1
ATOM 855 N N . ASN A 1 99 ? 30.249 27.064 18.791 1.00 60.80 98 ASN A N 1
ATOM 856 C CA . ASN A 1 99 ? 29.699 26.052 19.709 1.00 61.82 98 ASN A CA 1
ATOM 857 C C . ASN A 1 99 ? 30.767 25.162 20.390 1.00 58.19 98 ASN A C 1
ATOM 858 O O . ASN A 1 99 ? 30.531 23.992 20.624 1.00 57.02 98 ASN A O 1
ATOM 863 N N . LEU A 1 100 ? 31.914 25.751 20.721 1.00 55.56 99 LEU A N 1
ATOM 864 C CA . LEU A 1 100 ? 33.090 25.006 21.212 1.00 55.15 99 LEU A CA 1
ATOM 865 C C . LEU A 1 100 ? 32.802 24.185 22.465 1.00 55.89 99 LEU A C 1
ATOM 866 O O . LEU A 1 100 ? 32.979 22.974 22.454 1.00 52.88 99 LEU A O 1
ATOM 871 N N . ALA A 1 101 ? 32.282 24.850 23.497 1.00 57.53 100 ALA A N 1
ATOM 872 C CA . ALA A 1 101 ? 32.018 24.212 24.795 1.00 58.41 100 ALA A CA 1
ATOM 873 C C . ALA A 1 101 ? 31.219 22.960 24.674 1.00 57.88 100 ALA A C 1
ATOM 874 O O . ALA A 1 101 ? 31.657 21.931 25.210 1.00 58.73 100 ALA A O 1
ATOM 876 N N . ASP A 1 102 ? 30.120 23.011 23.918 1.00 59.54 101 ASP A N 1
ATOM 877 C CA A ASP A 1 102 ? 29.261 21.851 23.804 0.50 61.99 101 ASP A CA 1
ATOM 878 C CA B ASP A 1 102 ? 29.237 21.834 23.722 0.50 62.57 101 ASP A CA 1
ATOM 879 C C . ASP A 1 102 ? 29.959 20.735 22.984 1.00 62.19 101 ASP A C 1
ATOM 880 O O . ASP A 1 102 ? 29.847 19.565 23.321 1.00 65.55 101 ASP A O 1
ATOM 889 N N . ILE A 1 103 ? 30.713 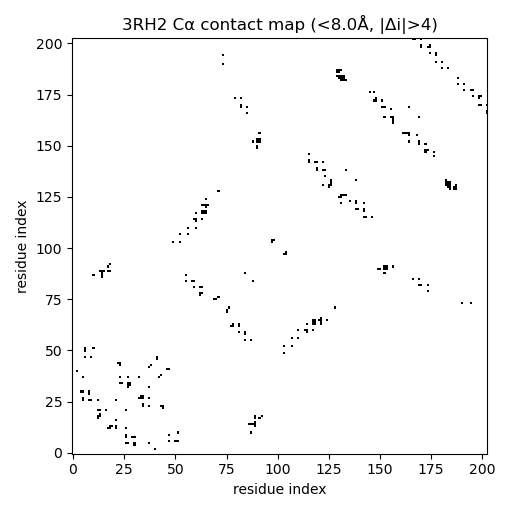21.090 21.955 1.00 61.62 102 ILE A N 1
ATOM 890 C CA . ILE A 1 103 ? 31.424 20.057 21.185 1.00 62.24 102 ILE A CA 1
ATOM 891 C C . ILE A 1 103 ? 32.466 19.391 22.103 1.00 61.59 102 ILE A C 1
ATOM 892 O O . ILE A 1 103 ? 32.588 18.201 22.133 1.00 64.91 102 ILE A O 1
ATOM 897 N N . LEU A 1 104 ? 33.212 20.158 22.873 1.00 60.72 103 LEU A N 1
ATOM 898 C CA . LEU A 1 104 ? 34.229 19.543 23.683 1.00 64.67 103 LEU A CA 1
ATOM 899 C C . LEU A 1 104 ? 33.621 18.671 24.784 1.00 71.87 103 LEU A C 1
ATOM 900 O O . LEU A 1 104 ? 34.132 17.558 25.034 1.00 75.38 103 LEU A O 1
ATOM 905 N N . ALA A 1 105 ? 32.536 19.157 25.416 1.00 74.12 104 ALA A N 1
ATOM 906 C CA . ALA A 1 105 ? 31.887 18.447 26.550 1.00 74.09 104 ALA A CA 1
ATOM 907 C C . ALA A 1 105 ? 31.349 17.093 26.170 1.00 74.09 104 ALA A C 1
ATOM 908 O O . ALA A 1 105 ? 31.233 16.239 27.012 1.00 79.76 104 ALA A O 1
ATOM 910 N N . ARG A 1 106 ? 31.056 16.853 24.908 1.00 73.62 105 ARG A N 1
ATOM 911 C CA . ARG A 1 106 ? 30.505 15.549 24.549 1.00 76.00 105 ARG A CA 1
ATOM 912 C C . ARG A 1 106 ? 31.494 14.569 23.899 1.00 76.02 105 ARG A C 1
ATOM 913 O O . ARG A 1 106 ? 31.074 13.492 23.463 1.00 76.87 105 ARG A O 1
ATOM 921 N N . ASP A 1 107 ? 32.777 14.940 23.795 1.00 74.21 106 ASP A N 1
ATOM 922 C CA . ASP A 1 107 ? 33.798 14.057 23.190 1.00 73.11 106 ASP A CA 1
ATOM 923 C C . ASP A 1 107 ? 35.161 14.247 23.858 1.00 72.19 106 ASP A C 1
ATOM 924 O O . ASP A 1 107 ? 35.927 15.146 23.500 1.00 71.00 106 ASP A O 1
ATOM 929 N N . ASP A 1 108 ? 35.453 13.358 24.803 1.00 74.26 107 ASP A N 1
ATOM 930 C CA . ASP A 1 108 ? 36.676 13.380 25.623 1.00 73.85 107 ASP A CA 1
ATOM 931 C C . ASP A 1 108 ? 37.980 13.187 24.835 1.00 70.11 107 ASP A C 1
ATOM 932 O O . ASP A 1 108 ? 39.007 13.777 25.190 1.00 69.72 107 ASP A O 1
ATOM 937 N N . THR A 1 109 ? 37.946 12.370 23.787 1.00 67.86 108 THR A N 1
ATOM 938 C CA . THR A 1 109 ? 39.114 12.142 22.948 1.00 67.13 108 THR A CA 1
ATOM 939 C C . THR A 1 109 ? 39.471 13.437 22.213 1.00 65.42 108 THR A C 1
ATOM 940 O O . THR A 1 109 ? 40.638 13.850 22.163 1.00 65.8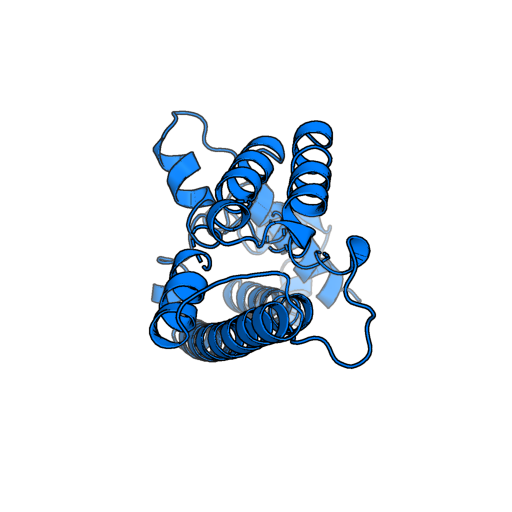2 108 THR A O 1
ATOM 944 N N . LEU A 1 110 ? 38.452 14.048 21.619 1.00 62.49 109 LEU A N 1
ATOM 945 C CA . LEU A 1 110 ? 38.606 15.294 20.884 1.00 59.27 109 LEU A CA 1
ATOM 946 C C . LEU A 1 110 ? 39.099 16.413 21.805 1.00 57.34 109 LEU A C 1
ATOM 947 O O . LEU A 1 110 ? 39.959 17.203 21.421 1.00 59.26 109 LEU A O 1
ATOM 952 N N . LYS A 1 111 ? 38.579 16.460 23.026 1.00 56.51 110 LYS A N 1
ATOM 953 C CA . LYS A 1 111 ? 38.977 17.487 23.985 1.00 55.87 110 LYS A CA 1
ATOM 954 C C . LYS A 1 111 ? 40.425 17.364 24.362 1.00 53.50 110 LYS A C 1
ATOM 955 O O . LYS A 1 111 ? 41.105 18.369 24.378 1.00 57.20 110 LYS A O 1
ATOM 961 N N . ALA A 1 112 ? 40.895 16.145 24.621 1.00 51.13 111 ALA A N 1
ATOM 962 C CA . ALA A 1 112 ? 42.298 15.921 25.027 1.00 53.84 111 ALA A CA 1
ATOM 963 C C . ALA A 1 112 ? 43.250 16.366 23.946 1.00 55.66 111 ALA A C 1
ATOM 964 O O . ALA A 1 112 ? 44.231 17.025 24.245 1.00 58.94 111 ALA A O 1
ATOM 966 N N . ARG A 1 113 ? 42.937 16.067 22.686 1.00 55.62 112 ARG A N 1
ATOM 967 C CA . ARG A 1 113 ? 43.806 16.480 21.611 1.00 55.72 112 ARG A CA 1
ATOM 968 C C . ARG A 1 113 ? 43.771 18.022 21.473 1.00 53.13 112 ARG A C 1
ATOM 969 O O . ARG A 1 113 ? 44.804 18.665 21.260 1.00 56.52 112 ARG A O 1
ATOM 977 N N . TYR A 1 114 ? 42.586 18.613 21.642 1.00 50.67 113 TYR A N 1
ATOM 978 C CA . TYR A 1 114 ? 42.387 20.075 21.547 1.00 48.41 113 TYR A CA 1
ATOM 979 C C . TYR A 1 114 ? 43.257 20.815 22.571 1.00 49.05 113 TYR A C 1
ATOM 980 O O . TYR A 1 114 ? 43.908 21.771 22.218 1.00 49.65 113 TYR A O 1
ATOM 989 N N . LEU A 1 115 ? 43.286 20.345 23.818 1.00 48.63 114 LEU A N 1
ATOM 990 C CA . LEU A 1 115 ? 44.117 20.949 24.832 1.00 51.82 114 LEU A CA 1
ATOM 991 C C . LEU A 1 115 ? 45.604 20.790 24.561 1.00 54.54 114 LEU A C 1
ATOM 992 O O . LEU A 1 115 ? 46.363 21.713 24.929 1.00 60.66 114 LEU A O 1
ATOM 997 N N . LYS A 1 116 ? 46.056 19.669 23.975 1.00 53.56 115 LYS A N 1
ATOM 998 C CA . LYS A 1 116 ? 47.509 19.515 23.694 1.00 56.19 115 LYS A CA 1
ATOM 999 C C . LYS A 1 116 ? 47.948 20.558 22.663 1.00 52.90 115 LYS A C 1
ATOM 1000 O O . LYS A 1 116 ? 48.961 21.202 22.812 1.00 53.84 115 LYS A O 1
ATOM 1004 N N . VAL A 1 117 ? 47.137 20.746 21.637 1.00 51.43 116 VAL A N 1
ATOM 1005 C CA . VAL A 1 117 ? 47.425 21.706 20.599 1.00 48.97 116 VAL A CA 1
ATOM 1006 C C . VAL A 1 117 ? 47.358 23.143 21.130 1.00 51.23 116 VAL A C 1
ATOM 1007 O O . VAL A 1 117 ? 48.210 23.966 20.805 1.00 54.32 116 VAL A O 1
ATOM 1011 N N . GLN A 1 118 ? 46.370 23.464 21.956 1.00 50.45 117 GLN A N 1
ATOM 1012 C CA . GLN A 1 118 ? 46.290 24.823 22.523 1.00 50.82 117 GLN A CA 1
ATOM 1013 C C . GLN A 1 118 ? 47.561 25.181 23.340 1.00 50.47 117 GLN A C 1
ATOM 1014 O O . GLN A 1 118 ? 48.052 26.314 23.289 1.00 52.55 117 GLN A O 1
ATOM 1020 N N . GLN A 1 119 ? 48.104 24.214 24.063 1.00 49.89 118 GLN A N 1
ATOM 1021 C CA . GLN A 1 119 ? 49.316 24.454 24.834 1.00 52.45 118 GLN A CA 1
ATOM 1022 C C . GLN A 1 119 ? 50.509 24.630 23.892 1.00 52.19 118 GLN A C 1
ATOM 1023 O O . GLN A 1 119 ? 51.379 25.455 24.164 1.00 53.75 118 GLN A O 1
ATOM 1029 N N . ALA A 1 120 ? 50.550 23.877 22.793 1.00 50.14 119 ALA A N 1
ATOM 1030 C CA . ALA A 1 120 ? 51.698 23.948 21.868 1.00 49.37 119 ALA A CA 1
ATOM 1031 C C . ALA A 1 120 ? 51.596 25.231 21.071 1.00 51.07 119 ALA A C 1
ATOM 1032 O O . ALA A 1 120 ? 52.589 25.853 20.827 1.00 50.97 119 ALA A O 1
ATOM 1034 N N . VAL A 1 121 ? 50.378 25.654 20.698 1.00 51.64 120 VAL A N 1
ATOM 1035 C CA . VAL A 1 121 ? 50.214 26.922 19.998 1.00 53.24 120 VAL A CA 1
ATOM 1036 C C . VAL A 1 121 ? 50.632 28.076 20.947 1.00 54.29 120 VAL A C 1
ATOM 1037 O O . VAL A 1 121 ? 51.293 29.030 20.533 1.00 52.62 120 VAL A O 1
ATOM 1041 N N . LEU A 1 122 ? 50.260 27.992 22.223 1.00 53.58 121 LEU A N 1
ATOM 1042 C CA . LEU A 1 122 ? 50.654 29.046 23.148 1.00 53.36 121 LEU A CA 1
ATOM 1043 C C . LEU A 1 122 ? 52.179 29.147 23.217 1.00 55.89 121 LEU A C 1
ATOM 1044 O O . LEU A 1 122 ? 52.719 30.233 23.177 1.00 56.98 121 LEU A O 1
ATOM 1049 N N . GLU A 1 123 ? 52.876 28.017 23.300 1.00 56.46 122 GLU A N 1
ATOM 1050 C CA . GLU A 1 123 ? 54.349 28.035 23.397 1.00 56.72 122 GLU A CA 1
ATOM 1051 C C . GLU A 1 123 ? 55.014 28.602 22.141 1.00 53.82 122 GLU A C 1
ATOM 1052 O O . GLU A 1 123 ? 56.002 29.317 22.240 1.00 52.94 122 GLU A O 1
ATOM 1058 N N . GLN A 1 124 ? 54.486 28.278 20.966 1.00 51.40 123 GLN A N 1
ATOM 1059 C CA . GLN A 1 124 ? 55.017 28.846 19.738 1.00 52.54 123 GLN A CA 1
ATOM 1060 C C . GLN A 1 124 ? 54.816 30.384 19.743 1.00 51.69 123 GLN A C 1
ATOM 1061 O O . GLN A 1 124 ? 55.747 31.143 19.464 1.00 53.73 123 GLN A O 1
ATOM 1067 N N . SER A 1 125 ? 53.604 30.827 20.065 1.00 49.45 124 SER A N 1
ATOM 1068 C CA . SER A 1 125 ? 53.257 32.245 20.116 1.00 49.35 124 SER A CA 1
ATOM 1069 C C . SER A 1 125 ? 54.167 33.037 21.011 1.00 49.19 124 SER A C 1
ATOM 1070 O O . SER A 1 125 ? 54.596 34.111 20.630 1.00 51.57 124 SER A O 1
ATOM 1073 N N . ILE A 1 126 ? 54.457 32.525 22.198 1.00 47.77 125 ILE A N 1
ATOM 1074 C CA . ILE A 1 126 ? 55.418 33.168 23.078 1.00 49.40 125 ILE A CA 1
ATOM 1075 C C . ILE A 1 126 ? 56.801 33.261 22.397 1.00 54.08 125 ILE A C 1
ATOM 1076 O O . ILE A 1 126 ? 57.513 34.230 22.586 1.00 60.79 125 ILE A O 1
ATOM 1081 N N . ALA A 1 127 ? 57.204 32.257 21.619 1.00 53.51 126 ALA A N 1
ATOM 1082 C CA . ALA A 1 127 ? 58.492 32.293 20.953 1.00 51.81 126 ALA A CA 1
ATOM 1083 C C . ALA A 1 127 ? 58.469 33.379 19.872 1.00 55.46 126 ALA A C 1
ATOM 1084 O O . ALA A 1 127 ? 59.406 34.171 19.745 1.00 57.36 126 ALA A O 1
ATOM 1086 N N . VAL A 1 128 ? 57.386 33.442 19.106 1.00 55.20 127 VAL A N 1
ATOM 1087 C CA . VAL A 1 128 ? 57.266 34.467 18.077 1.00 55.63 127 VAL A CA 1
ATOM 1088 C C . VAL A 1 128 ? 57.420 35.858 18.661 1.00 54.32 127 VAL A C 1
ATOM 1089 O O . VAL A 1 128 ? 58.129 36.688 18.129 1.00 59.71 127 VAL A O 1
ATOM 1093 N N . LEU A 1 129 ? 56.711 36.121 19.741 1.00 55.18 128 LEU A N 1
ATOM 1094 C CA . LEU A 1 129 ? 56.732 37.434 20.368 1.00 55.41 128 LEU A CA 1
ATOM 1095 C C . LEU A 1 129 ? 58.118 37.776 20.875 1.00 57.53 128 LEU A C 1
ATOM 1096 O O . LEU A 1 129 ? 58.538 38.919 20.737 1.00 55.44 128 LEU A O 1
ATOM 1101 N N . ASN A 1 130 ? 58.810 36.799 21.477 1.00 56.69 129 ASN A N 1
ATOM 1102 C CA . ASN A 1 130 ? 60.199 37.024 21.915 1.00 57.06 129 ASN A CA 1
ATOM 1103 C C . ASN A 1 130 ? 61.140 37.363 20.757 1.00 58.27 129 ASN A C 1
ATOM 1104 O O . ASN A 1 130 ? 62.100 38.109 20.954 1.00 60.48 129 ASN A O 1
ATOM 1109 N N . GLN A 1 131 ? 60.927 36.741 19.595 1.00 59.71 130 GLN A N 1
ATOM 1110 C CA . GLN A 1 131 ? 61.749 36.998 18.410 1.00 60.61 130 GLN A CA 1
ATOM 1111 C C . GLN A 1 131 ? 61.489 38.415 17.952 1.00 62.92 130 GLN A C 1
ATOM 1112 O O . GLN A 1 131 ? 62.437 39.164 17.715 1.00 64.38 130 GLN A O 1
ATOM 1118 N N . LEU A 1 132 ? 60.217 38.808 17.849 1.00 60.21 131 LEU A N 1
ATOM 1119 C CA . LEU A 1 132 ? 59.922 40.189 17.390 1.00 61.74 131 LEU A CA 1
ATOM 1120 C C . LEU A 1 132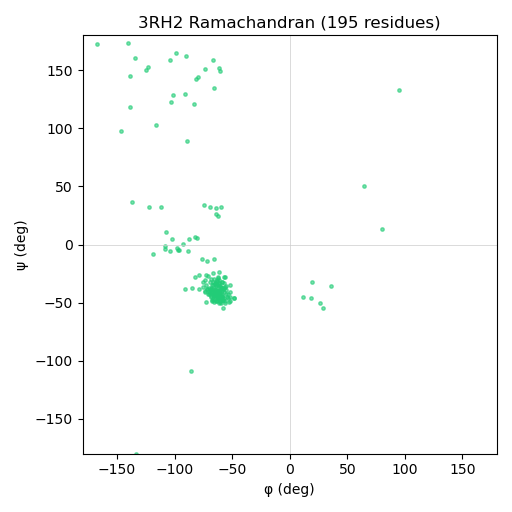 ? 60.579 41.187 18.345 1.00 62.61 131 LEU A C 1
ATOM 1121 O O . LEU A 1 132 ? 61.042 42.240 17.928 1.00 66.98 131 LEU A O 1
ATOM 1126 N N . LYS A 1 133 ? 60.677 40.848 19.623 1.00 63.21 132 LYS A N 1
ATOM 1127 C CA . LYS A 1 133 ? 61.352 41.734 20.562 1.00 66.09 132 LYS A CA 1
ATOM 1128 C C . LYS A 1 133 ? 62.829 41.815 20.213 1.00 69.24 132 LYS A C 1
ATOM 1129 O O . LYS A 1 133 ? 63.355 42.904 20.099 1.00 74.25 132 LYS A O 1
ATOM 1135 N N . LYS A 1 134 ? 63.494 40.672 20.024 1.00 70.16 133 LYS A N 1
ATOM 1136 C CA . LYS A 1 134 ? 64.934 40.643 19.660 1.00 71.98 133 LYS A CA 1
ATOM 1137 C C . LYS A 1 134 ? 65.264 41.447 18.388 1.00 73.49 133 LYS A C 1
ATOM 1138 O O . LYS A 1 134 ? 66.338 42.053 18.297 1.00 77.66 133 LYS A O 1
ATOM 1144 N N . ASP A 1 135 ? 64.337 41.411 17.430 1.00 72.15 134 ASP A N 1
ATOM 1145 C CA . ASP A 1 135 ? 64.448 42.047 16.125 1.00 71.98 134 ASP A CA 1
ATOM 1146 C C . ASP A 1 135 ? 63.984 43.493 16.087 1.00 73.87 134 ASP A C 1
ATOM 1147 O O . ASP A 1 135 ? 63.923 44.096 15.012 1.00 74.15 134 ASP A O 1
ATOM 1152 N N . GLY A 1 136 ? 63.628 44.049 17.245 1.00 74.33 135 GLY A N 1
ATOM 1153 C CA . GLY A 1 136 ? 63.279 45.471 17.350 1.00 73.53 135 GLY A CA 1
ATOM 1154 C C . GLY A 1 136 ? 61.888 45.937 16.930 1.00 73.20 135 GLY A C 1
ATOM 1155 O O . GLY A 1 136 ? 61.646 47.161 16.783 1.00 77.35 135 GLY A O 1
ATOM 1156 N N . ILE A 1 137 ? 60.971 44.986 16.750 1.00 69.67 136 ILE A N 1
ATOM 1157 C CA . ILE A 1 137 ? 59.584 45.280 16.385 1.00 66.44 136 ILE A CA 1
ATOM 1158 C C . ILE A 1 137 ? 58.713 45.591 17.619 1.00 65.90 136 ILE A C 1
ATOM 1159 O O . ILE A 1 137 ? 57.853 46.468 17.543 1.00 65.34 136 ILE A O 1
ATOM 1164 N N . LEU A 1 138 ? 58.921 44.905 18.747 1.00 64.01 137 LEU A N 1
ATOM 1165 C CA . LEU A 1 138 ? 58.088 45.155 19.939 1.00 64.84 137 LEU A CA 1
ATOM 1166 C C . LEU A 1 138 ? 58.905 45.500 21.191 1.00 67.23 137 LEU A C 1
ATOM 1167 O O . LEU A 1 138 ? 60.013 45.029 21.306 1.00 68.88 137 LEU A O 1
ATOM 1172 N N . GLN A 1 139 ? 58.358 46.302 22.115 1.00 69.66 138 GLN A N 1
ATOM 1173 C CA . GLN A 1 139 ? 58.982 46.612 23.432 1.00 75.20 138 GLN A CA 1
ATOM 1174 C C . GLN A 1 139 ? 58.045 46.046 24.511 1.00 75.34 138 GLN A C 1
ATOM 1175 O O . GLN A 1 139 ? 57.000 46.643 24.763 1.00 78.44 138 GLN A O 1
ATOM 1181 N N . ILE A 1 140 ? 58.364 44.902 25.116 1.00 76.67 139 ILE A N 1
ATOM 1182 C CA . ILE A 1 140 ? 57.530 44.352 26.200 1.00 75.50 139 ILE A CA 1
ATOM 1183 C C . ILE A 1 140 ? 58.453 43.807 27.273 1.00 77.94 139 ILE A C 1
ATOM 1184 O O . ILE A 1 140 ? 59.528 43.293 26.984 1.00 75.79 139 ILE A O 1
ATOM 1189 N N . GLU A 1 141 ? 58.041 43.931 28.522 1.00 79.82 140 GLU A N 1
ATOM 1190 C CA . GLU A 1 141 ? 58.831 43.367 29.594 1.00 81.85 140 GLU A CA 1
ATOM 1191 C C . GLU A 1 141 ? 58.803 41.858 29.424 1.00 77.02 140 GLU A C 1
ATOM 1192 O O . GLU A 1 141 ? 57.733 41.295 29.168 1.00 75.08 140 GLU A O 1
ATOM 1198 N N . ASP A 1 142 ? 59.965 41.211 29.539 1.00 74.48 141 ASP A N 1
ATOM 1199 C CA . ASP A 1 142 ? 60.060 39.769 29.325 1.00 72.33 141 ASP A CA 1
ATOM 1200 C C . ASP A 1 142 ? 59.035 39.045 30.150 1.00 68.98 141 ASP A C 1
ATOM 1201 O O . ASP A 1 142 ? 58.393 38.126 29.655 1.00 65.60 141 ASP A O 1
ATOM 1206 N N . GLU A 1 143 ? 58.846 39.485 31.391 1.00 70.09 142 GLU A N 1
ATOM 1207 C CA . GLU A 1 143 ? 57.901 38.832 32.306 1.00 72.01 142 GLU A CA 1
ATOM 1208 C C . GLU A 1 143 ? 56.437 38.932 31.874 1.00 67.32 142 GLU A C 1
ATOM 1209 O O . GLU A 1 143 ? 55.609 38.264 32.469 1.00 65.18 142 GLU A O 1
ATOM 1215 N N . ARG A 1 144 ? 56.111 39.778 30.887 1.00 64.17 143 ARG A N 1
ATOM 1216 C CA . ARG A 1 144 ? 54.729 39.924 30.384 1.00 62.09 143 ARG A CA 1
ATOM 1217 C C . ARG A 1 144 ? 54.409 39.350 28.986 1.00 58.96 143 ARG A C 1
ATOM 1218 O O . ARG A 1 144 ? 53.263 39.395 28.519 1.00 57.88 143 ARG A O 1
ATOM 1226 N N . ILE A 1 145 ? 55.409 38.841 28.297 1.00 58.59 144 ILE A N 1
ATOM 1227 C CA . ILE A 1 145 ? 55.215 38.310 26.967 1.00 56.72 144 ILE A CA 1
ATOM 1228 C C . ILE A 1 145 ? 54.225 37.164 27.021 1.00 56.46 144 ILE A C 1
ATOM 1229 O O . ILE A 1 145 ? 53.318 37.114 26.201 1.00 59.62 144 ILE A O 1
ATOM 1234 N N . ALA A 1 146 ? 54.357 36.261 27.990 1.00 55.98 145 ALA A N 1
ATOM 1235 C CA . ALA A 1 146 ? 53.423 35.130 28.101 1.00 54.08 145 ALA A CA 1
ATOM 1236 C C . ALA A 1 146 ? 51.993 35.607 28.275 1.00 53.49 145 ALA A C 1
ATOM 1237 O O . ALA A 1 146 ? 51.111 35.060 27.651 1.00 54.84 145 ALA A O 1
ATOM 1239 N N . ASP A 1 147 ? 51.764 36.591 29.137 1.00 55.04 146 ASP A N 1
ATOM 1240 C CA . ASP A 1 147 ? 50.418 37.150 29.358 1.00 56.93 146 ASP A CA 1
ATOM 1241 C C . ASP A 1 147 ? 49.844 37.795 28.094 1.00 57.49 146 ASP A C 1
ATOM 1242 O O . ASP A 1 147 ? 48.680 37.580 27.784 1.00 60.62 146 ASP A O 1
ATOM 1247 N N . LEU A 1 148 ? 50.627 38.600 27.384 1.00 55.69 147 LEU A N 1
ATOM 1248 C CA . LEU A 1 148 ? 50.119 39.193 26.135 1.00 55.91 147 LEU A CA 1
ATOM 1249 C C . LEU A 1 148 ? 49.664 38.089 25.146 1.00 54.67 147 LEU A C 1
ATOM 1250 O O . LEU A 1 148 ? 48.561 38.156 24.573 1.00 54.60 147 LEU A O 1
ATOM 1255 N N . ALA A 1 149 ? 50.492 37.062 24.987 1.00 52.66 148 ALA A N 1
ATOM 1256 C CA . ALA A 1 149 ? 50.214 35.993 24.039 1.00 51.20 148 ALA A CA 1
ATOM 1257 C C . ALA A 1 149 ? 48.921 35.287 24.397 1.00 49.72 148 ALA A C 1
ATOM 1258 O O . ALA A 1 149 ? 48.085 35.029 23.563 1.00 48.31 148 ALA A O 1
ATOM 1260 N N . ASP A 1 150 ? 48.756 34.970 25.660 1.00 48.86 149 ASP A N 1
ATOM 1261 C CA . ASP A 1 150 ? 47.539 34.344 26.099 1.00 48.38 149 ASP A CA 1
ATOM 1262 C C . ASP A 1 150 ? 46.304 35.294 25.937 1.00 47.12 149 ASP A C 1
ATOM 1263 O O . ASP A 1 150 ? 45.198 34.836 25.684 1.00 50.75 149 ASP A O 1
ATOM 1268 N N . THR A 1 151 ? 46.470 36.589 26.102 1.00 48.26 150 THR A N 1
ATOM 1269 C CA . THR A 1 151 ? 45.314 37.522 25.964 1.00 50.13 150 THR A CA 1
ATOM 1270 C C . THR A 1 151 ? 44.858 37.666 24.517 1.00 47.07 150 THR A C 1
ATOM 1271 O O . THR A 1 151 ? 43.681 37.652 24.253 1.00 43.74 150 THR A O 1
ATOM 1275 N N . ILE A 1 152 ? 45.804 37.776 23.597 1.00 48.05 151 ILE A N 1
ATOM 1276 C CA . ILE A 1 152 ? 45.487 37.765 22.176 1.00 46.98 151 ILE A CA 1
ATOM 1277 C C . ILE A 1 152 ? 44.843 36.426 21.779 1.00 48.35 151 ILE A C 1
ATOM 1278 O O . ILE A 1 152 ? 43.889 36.346 21.021 1.00 50.74 151 ILE A O 1
ATOM 1283 N N . LYS A 1 153 ? 45.327 35.353 22.317 1.00 48.29 152 LYS A N 1
ATOM 1284 C CA . LYS A 1 153 ? 44.734 34.052 21.960 1.00 49.85 152 LYS A CA 1
ATOM 1285 C C . LYS A 1 153 ? 43.297 34.007 22.440 1.00 48.71 152 LYS A C 1
ATOM 1286 O O . LYS A 1 153 ? 42.429 33.465 21.754 1.00 46.88 152 LYS A O 1
ATOM 1300 N N . ILE A 1 155 ? 41.275 36.594 22.644 1.00 51.57 154 ILE A N 1
ATOM 1301 C CA . ILE A 1 155 ? 40.480 37.500 21.784 1.00 48.20 154 ILE A CA 1
ATOM 1302 C C . ILE A 1 155 ? 40.055 36.806 20.528 1.00 48.89 154 ILE A C 1
ATOM 1303 O O . ILE A 1 155 ? 38.847 36.749 20.252 1.00 53.10 154 ILE A O 1
ATOM 1308 N N . ILE A 1 156 ? 41.013 36.243 19.795 1.00 50.07 155 ILE A N 1
ATOM 1309 C CA . ILE A 1 156 ? 40.760 35.488 18.557 1.00 49.09 155 ILE A CA 1
ATOM 1310 C C . ILE A 1 156 ? 39.809 34.284 18.804 1.00 50.66 155 ILE A C 1
ATOM 1311 O O . ILE A 1 156 ? 38.820 34.054 18.080 1.00 50.09 155 ILE A O 1
ATOM 1316 N N . GLY A 1 157 ? 40.081 33.498 19.830 1.00 49.49 156 GLY A N 1
ATOM 1317 C CA . GLY A 1 157 ? 39.195 32.367 20.077 1.00 47.35 156 GLY A CA 1
ATOM 1318 C C . GLY A 1 157 ? 37.765 32.724 20.460 1.00 49.41 156 GLY A C 1
ATOM 1319 O O . GLY A 1 157 ? 36.856 32.008 20.099 1.00 50.23 156 GLY A O 1
ATOM 1320 N N . PHE A 1 158 ? 37.534 33.818 21.196 1.00 49.30 157 PHE A N 1
ATOM 1321 C CA . PHE A 1 158 ? 36.159 34.168 21.593 1.00 45.87 157 PHE A CA 1
ATOM 1322 C C . PHE A 1 158 ? 35.465 35.355 20.931 1.00 41.14 157 PHE A C 1
ATOM 1323 O O . PHE A 1 158 ? 34.343 35.712 21.300 1.00 39.22 157 PHE A O 1
ATOM 1331 N N . TRP A 1 159 ? 36.057 35.875 19.881 1.00 40.44 158 TRP A N 1
ATOM 1332 C CA . TRP A 1 159 ? 35.469 37.021 19.201 1.00 44.36 158 TRP A CA 1
ATOM 1333 C C . TRP A 1 159 ? 34.131 36.689 18.613 1.00 45.34 158 TRP A C 1
ATOM 1334 O O . TRP A 1 159 ? 33.189 37.444 18.770 1.00 49.71 158 TRP A O 1
ATOM 1345 N N . ILE A 1 160 ? 34.033 35.538 17.971 1.00 47.09 159 ILE A N 1
ATOM 1346 C CA . ILE A 1 160 ? 32.770 35.092 17.366 1.00 46.73 159 ILE A CA 1
ATOM 1347 C C . ILE A 1 160 ? 31.656 34.939 18.410 1.00 45.36 159 ILE A C 1
ATOM 1348 O O . ILE A 1 160 ? 30.557 35.474 18.226 1.00 45.61 159 ILE A O 1
ATOM 1353 N N . SER A 1 161 ? 31.916 34.241 19.515 1.00 39.90 160 SER A N 1
ATOM 1354 C CA . SER A 1 161 ? 30.881 34.172 20.538 1.00 45.68 160 SER A CA 1
ATOM 1355 C C . SER A 1 161 ? 30.467 35.574 21.026 1.00 45.83 160 SER A C 1
ATOM 1356 O O . SER A 1 161 ? 29.316 35.807 21.321 1.00 46.10 160 SER A O 1
ATOM 1359 N N . TYR A 1 162 ? 31.423 36.493 21.164 1.00 48.97 161 TYR A N 1
ATOM 1360 C CA . TYR A 1 162 ? 31.074 37.831 21.638 1.00 50.82 161 TYR A CA 1
ATOM 1361 C C . TYR A 1 162 ? 30.117 38.429 20.626 1.00 49.99 161 TYR A C 1
ATOM 1362 O O . TYR A 1 162 ? 29.046 38.875 20.994 1.00 49.03 161 TYR A O 1
ATOM 1371 N N . LYS A 1 163 ? 30.463 38.386 19.353 1.00 50.44 162 LYS A N 1
ATOM 1372 C CA . LYS A 1 163 ? 29.573 38.980 18.352 1.00 55.68 162 LYS A CA 1
ATOM 1373 C C . LYS A 1 163 ? 28.192 38.344 18.292 1.00 56.07 162 LYS A C 1
ATOM 1374 O O . LYS A 1 163 ? 27.197 39.041 18.118 1.00 60.88 162 LYS A O 1
ATOM 1380 N N . LEU A 1 164 ? 28.113 37.036 18.422 1.00 54.71 163 LEU A N 1
ATOM 1381 C CA . LEU A 1 164 ? 26.807 36.380 18.376 1.00 54.48 163 LEU A CA 1
ATOM 1382 C C . LEU A 1 164 ? 25.902 36.744 19.569 1.00 54.20 163 LEU A C 1
ATOM 1383 O O . LEU A 1 164 ? 24.693 36.662 19.489 1.00 56.10 163 LEU A O 1
ATOM 1388 N N . THR A 1 165 ? 26.481 37.138 20.681 1.00 55.51 164 THR A N 1
ATOM 1389 C CA . THR A 1 165 ? 25.676 37.463 21.860 1.00 57.89 164 THR A CA 1
ATOM 1390 C C . THR A 1 165 ? 25.417 38.956 22.029 1.00 60.28 164 THR A C 1
ATOM 1391 O O . THR A 1 165 ? 24.661 39.362 22.916 1.00 62.59 164 THR A O 1
ATOM 1395 N N . GLN A 1 166 ? 25.994 39.769 21.145 1.00 61.71 165 GLN A N 1
ATOM 1396 C CA . GLN A 1 166 ? 25.793 41.222 21.164 1.00 63.68 165 GLN A CA 1
ATOM 1397 C C . GLN A 1 166 ? 24.726 41.715 20.197 1.00 64.27 165 GLN A C 1
ATOM 1398 O O . GLN A 1 166 ? 24.397 42.874 20.230 1.00 64.47 165 GLN A O 1
ATOM 1404 N N . SER A 1 167 ? 24.152 40.850 19.370 1.00 69.03 166 SER A N 1
ATOM 1405 C CA . SER A 1 167 ? 23.068 41.286 18.445 1.00 74.03 166 SER A CA 1
ATOM 1406 C C . SER A 1 167 ? 21.938 40.267 18.308 1.00 74.10 166 SER A C 1
ATOM 1407 O O . SER A 1 167 ? 22.010 39.181 18.860 1.00 73.67 166 SER A O 1
ATOM 1410 N N . SER A 1 168 ? 20.871 40.640 17.604 1.00 80.84 167 SER A N 1
ATOM 1411 C CA . SER A 1 168 ? 19.796 39.703 17.299 1.00 83.75 167 SER A CA 1
ATOM 1412 C C . SER A 1 168 ? 20.115 38.960 15.981 1.00 85.96 167 SER A C 1
ATOM 1413 O O . SER A 1 168 ? 19.404 38.052 15.616 1.00 90.42 167 SER A O 1
ATOM 1416 N N . ILE A 1 169 ? 21.185 39.317 15.275 1.00 88.68 168 ILE A N 1
ATOM 1417 C CA . ILE A 1 169 ? 21.572 38.593 14.049 1.00 90.90 168 ILE A CA 1
ATOM 1418 C C . ILE A 1 169 ? 22.413 37.316 14.395 1.00 90.67 168 ILE A C 1
ATOM 1419 O O . ILE A 1 169 ? 23.495 37.398 14.990 1.00 88.42 168 ILE A O 1
ATOM 1421 N N . ALA A 1 170 ? 21.905 36.145 13.986 1.00 91.87 169 ALA A N 1
ATOM 1422 C CA . ALA A 1 170 ? 22.535 34.825 14.247 1.00 88.59 169 ALA A CA 1
ATOM 1423 C C . ALA A 1 170 ? 23.673 34.376 13.295 1.00 85.18 169 ALA A C 1
ATOM 1424 O O . ALA A 1 170 ? 24.141 33.237 13.401 1.00 82.66 169 ALA A O 1
ATOM 1426 N N . THR A 1 171 ? 24.126 35.238 12.384 1.00 84.75 170 THR A N 1
ATOM 1427 C CA . THR A 1 171 ? 25.231 34.884 11.439 1.00 83.67 170 THR A CA 1
ATOM 1428 C C . THR A 1 171 ? 26.453 35.833 11.503 1.00 79.06 170 THR A C 1
ATOM 1429 O O . THR A 1 171 ? 26.340 37.019 11.817 1.00 80.40 170 THR A O 1
ATOM 1433 N N . ILE A 1 172 ? 27.598 35.256 11.150 1.00 71.51 171 ILE A N 1
ATOM 1434 C CA . ILE A 1 172 ? 28.899 35.880 11.166 1.00 65.51 171 ILE A CA 1
ATOM 1435 C C . ILE A 1 172 ? 29.289 36.293 9.745 1.00 62.52 171 ILE A C 1
ATOM 1436 O O . ILE A 1 172 ? 29.217 35.488 8.816 1.00 59.49 171 ILE A O 1
ATOM 1441 N N . SER A 1 173 ? 29.692 37.557 9.589 1.00 61.29 172 SER A N 1
ATOM 1442 C CA . SER A 1 173 ? 30.144 38.113 8.302 1.00 59.23 172 SER A CA 1
ATOM 1443 C C . SER A 1 173 ? 31.652 38.247 8.292 1.00 56.57 172 SER A C 1
ATOM 1444 O O . SER A 1 173 ? 32.238 38.314 9.346 1.00 58.69 172 SER A O 1
ATOM 1447 N N . LYS A 1 174 ? 32.297 38.317 7.124 1.00 57.35 173 LYS A N 1
ATOM 1448 C CA . LYS A 1 174 ? 33.748 38.511 7.109 1.00 56.15 173 LYS A CA 1
ATOM 1449 C C . LYS A 1 174 ? 34.089 39.834 7.776 1.00 55.03 173 LYS A C 1
ATOM 1450 O O . LYS A 1 174 ? 35.092 39.933 8.466 1.00 48.52 173 LYS A O 1
ATOM 1456 N N . ALA A 1 175 ? 33.207 40.824 7.628 1.00 57.35 174 ALA A N 1
ATOM 1457 C CA . ALA A 1 175 ? 33.411 42.152 8.245 1.00 58.47 174 ALA A CA 1
ATOM 1458 C C . ALA A 1 175 ? 33.532 42.106 9.777 1.00 56.21 174 ALA A C 1
ATOM 1459 O O . ALA A 1 175 ? 34.369 42.799 10.353 1.00 54.61 174 ALA A O 1
ATOM 1461 N N . SER A 1 176 ? 32.705 41.287 10.424 1.00 56.56 175 SER A N 1
ATOM 1462 C CA . SER A 1 176 ? 32.759 41.082 11.889 1.00 56.53 175 SER A CA 1
ATOM 1463 C C . SER A 1 176 ? 34.111 40.572 12.280 1.00 53.14 175 SER A C 1
ATOM 1464 O O . SER A 1 176 ? 34.710 41.023 13.233 1.00 55.20 175 SER A O 1
ATOM 1467 N N . LEU A 1 177 ? 34.617 39.632 11.508 1.00 53.01 176 LEU A N 1
ATOM 1468 C CA . LEU A 1 177 ? 35.946 39.080 11.765 1.00 51.54 176 LEU A CA 1
ATOM 1469 C C . LEU A 1 177 ? 37.100 40.104 11.599 1.00 54.02 176 LEU A C 1
ATOM 1470 O O . LEU A 1 177 ? 38.048 40.137 12.431 1.00 53.44 176 LEU A O 1
ATOM 1475 N N . TYR A 1 178 ? 37.047 40.951 10.563 1.00 52.49 177 TYR A N 1
ATOM 1476 C CA . TYR A 1 178 ? 38.123 41.920 10.384 1.00 53.24 177 TYR A CA 1
ATOM 1477 C C . TYR A 1 178 ? 38.099 42.946 11.524 1.00 56.58 177 TYR A C 1
ATOM 1478 O O . TYR A 1 178 ? 39.153 43.371 11.977 1.00 60.72 177 TYR A O 1
ATOM 1487 N N . GLU A 1 179 ? 36.904 43.313 12.018 1.00 57.56 178 GLU A N 1
ATOM 1488 C CA . GLU A 1 179 ? 3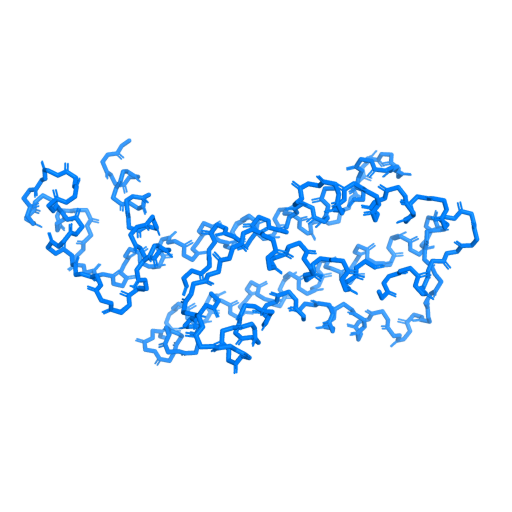6.759 44.237 13.159 1.00 55.90 178 GLU A CA 1
ATOM 1489 C C . GLU A 1 179 ? 37.610 43.636 14.290 1.00 56.43 178 GLU A C 1
ATOM 1490 O O . GLU A 1 179 ? 38.420 44.328 14.882 1.00 60.63 178 GLU A O 1
ATOM 1496 N N . GLY A 1 180 ? 37.488 42.332 14.518 1.00 54.21 179 GLY A N 1
ATOM 1497 C CA . GLY A 1 180 ? 38.274 41.628 15.549 1.00 53.78 179 GLY A CA 1
ATOM 1498 C C . GLY A 1 180 ? 39.781 41.705 15.360 1.00 54.80 179 GLY A C 1
ATOM 1499 O O . GLY A 1 180 ? 40.505 41.999 16.308 1.00 52.89 179 GLY A O 1
ATOM 1500 N N . LEU A 1 181 ? 40.267 41.392 14.157 1.00 55.53 180 LEU A N 1
ATOM 1501 C CA . LEU A 1 181 ? 41.684 41.577 13.862 1.00 54.85 180 LEU A CA 1
ATOM 1502 C C . LEU A 1 181 ? 42.131 42.982 14.153 1.00 55.86 180 LEU A C 1
ATOM 1503 O O . LEU A 1 181 ? 43.202 43.174 14.660 1.00 59.95 180 LEU A O 1
ATOM 1508 N N . LEU A 1 182 ? 41.333 43.976 13.791 1.00 58.47 181 LEU A N 1
ATOM 1509 C CA . LEU A 1 182 ? 41.731 45.367 14.025 1.00 58.38 181 LEU A CA 1
ATOM 1510 C C . LEU A 1 182 ? 41.888 45.723 15.526 1.00 55.99 181 LEU A C 1
ATOM 1511 O O . LEU A 1 182 ? 42.712 46.548 15.897 1.00 58.31 181 LEU A O 1
ATOM 1516 N N . ARG A 1 183 ? 41.120 45.067 16.379 1.00 56.04 182 ARG A N 1
ATOM 1517 C CA . ARG A 1 183 ? 41.271 45.206 17.839 1.00 58.31 182 ARG A CA 1
ATOM 1518 C C . ARG A 1 183 ? 42.598 44.605 18.301 1.00 56.15 182 ARG A C 1
ATOM 1519 O O . ARG A 1 183 ? 43.276 45.172 19.129 1.00 57.75 182 ARG A O 1
ATOM 1527 N N . VAL A 1 184 ? 42.978 43.463 17.749 1.00 56.35 183 VAL A N 1
ATOM 1528 C CA . VAL A 1 184 ? 44.259 42.850 18.080 1.00 54.50 183 VAL A CA 1
ATOM 1529 C C . VAL A 1 184 ? 45.383 43.730 17.557 1.00 54.81 183 VAL A C 1
ATOM 1530 O O . VAL A 1 184 ? 46.365 44.023 18.253 1.00 52.43 183 VAL A O 1
ATOM 1534 N N . LEU A 1 185 ? 45.219 44.211 16.339 1.00 55.95 184 LEU A N 1
ATOM 1535 C CA . LEU A 1 185 ? 46.246 45.071 15.762 1.00 58.26 184 LEU A CA 1
ATOM 1536 C C . LEU A 1 185 ? 46.443 46.333 16.619 1.00 61.11 184 LEU A C 1
ATOM 1537 O O . LEU A 1 185 ? 47.548 46.788 16.796 1.00 66.26 184 LEU A O 1
ATOM 1550 N N . ILE A 1 187 ? 46.077 46.517 19.908 1.00 62.03 186 ILE A N 1
ATOM 1551 C CA . ILE A 1 187 ? 46.821 46.128 21.124 1.00 59.22 186 ILE A CA 1
ATOM 1552 C C . ILE A 1 187 ? 48.302 46.064 20.825 1.00 59.00 186 ILE A C 1
ATOM 1553 O O . ILE A 1 187 ? 49.108 46.573 21.583 1.00 58.85 186 ILE A O 1
ATOM 1558 N N . PHE A 1 188 ? 48.645 45.361 19.753 1.00 58.36 187 PHE A N 1
ATOM 1559 C CA . PHE A 1 188 ? 50.014 45.303 19.301 1.00 60.61 187 PHE A CA 1
ATOM 1560 C C . PHE A 1 188 ? 50.559 46.696 18.980 1.00 63.59 187 PHE A C 1
ATOM 1561 O O . PHE A 1 188 ? 51.673 46.972 19.339 1.00 65.04 187 PHE A O 1
ATOM 1569 N N . LYS A 1 189 ? 49.785 47.590 18.361 1.00 65.56 188 LYS A N 1
ATOM 1570 C CA . LYS A 1 189 ? 50.318 48.929 18.064 1.00 68.46 188 LYS A CA 1
ATOM 1571 C C . LYS A 1 189 ? 50.804 49.618 19.339 1.00 70.23 188 LYS A C 1
ATOM 1572 O O . LYS A 1 189 ? 51.794 50.354 19.324 1.00 72.54 188 LYS A O 1
ATOM 1576 N N . ALA A 1 190 ? 50.149 49.344 20.461 1.00 70.31 189 ALA A N 1
ATOM 1577 C CA . ALA A 1 190 ? 50.547 49.966 21.722 1.00 70.64 189 ALA A CA 1
ATOM 1578 C C . ALA A 1 190 ? 51.866 49.413 22.260 1.00 71.73 189 ALA A C 1
ATOM 1579 O O . ALA A 1 190 ? 52.440 50.019 23.155 1.00 75.92 189 ALA A O 1
ATOM 1581 N N . TYR A 1 191 ? 52.353 48.287 21.736 1.00 68.28 190 TYR A N 1
ATOM 1582 C CA . TYR A 1 191 ? 53.651 47.709 22.197 1.00 69.56 190 TYR A CA 1
ATOM 1583 C C . TYR A 1 191 ? 54.784 47.842 21.181 1.00 70.11 190 TYR A C 1
ATOM 1584 O O . TYR A 1 191 ? 55.900 47.411 21.427 1.00 73.70 190 TYR A O 1
ATOM 1593 N N . SER A 1 192 ? 54.480 48.420 20.040 1.00 68.12 191 SER A N 1
ATOM 1594 C CA . SER A 1 192 ? 55.443 48.637 18.997 1.00 70.09 191 SER A CA 1
ATOM 1595 C C . SER A 1 192 ? 56.544 49.640 19.381 1.00 73.52 191 SER A C 1
ATOM 1596 O O . SER A 1 192 ? 56.385 50.488 20.270 1.00 72.71 191 SER A O 1
ATOM 1599 N N . THR A 1 193 ? 57.652 49.539 18.656 1.00 76.85 192 THR A N 1
ATOM 1600 C CA . THR A 1 193 ? 58.793 50.431 18.789 1.00 79.32 192 THR A CA 1
ATOM 1601 C C . THR A 1 193 ? 58.506 51.571 17.809 1.00 85.10 192 THR A C 1
ATOM 1602 O O . THR A 1 193 ? 57.640 51.396 16.940 1.00 84.99 192 THR A O 1
ATOM 1606 N N . PRO A 1 194 ? 59.192 52.738 17.947 1.00 89.43 193 PRO A N 1
ATOM 1607 C CA . PRO A 1 194 ? 59.058 53.852 16.994 1.00 91.03 193 PRO A CA 1
ATOM 1608 C C . PRO A 1 194 ? 59.430 53.437 15.560 1.00 91.82 193 PRO A C 1
ATOM 1609 O O . PRO A 1 194 ? 58.722 53.779 14.609 1.00 92.43 193 PRO A O 1
ATOM 1613 N N . ASP A 1 195 ? 60.533 52.709 15.420 1.00 93.74 194 ASP A N 1
ATOM 1614 C CA . ASP A 1 195 ? 60.995 52.218 14.117 1.00 97.96 194 ASP A CA 1
ATOM 1615 C C . ASP A 1 195 ? 59.946 51.391 13.406 1.00 95.33 194 ASP A C 1
ATOM 1616 O O . ASP A 1 195 ? 59.924 51.342 12.190 1.00 97.77 194 ASP A O 1
ATOM 1621 N N . SER A 1 196 ? 59.067 50.749 14.165 1.00 92.40 195 SER A N 1
ATOM 1622 C CA . SER A 1 196 ? 58.081 49.852 13.584 1.00 90.56 195 SER A CA 1
ATOM 1623 C C . SER A 1 196 ? 56.632 50.354 13.484 1.00 87.98 195 SER A C 1
ATOM 1624 O O . SER A 1 196 ? 55.797 49.642 12.934 1.00 83.14 195 SER A O 1
ATOM 1627 N N . LEU A 1 197 ? 56.330 51.534 14.032 1.00 90.53 196 LEU A N 1
ATOM 1628 C CA . LEU A 1 197 ? 54.969 52.140 13.932 1.00 92.23 196 LEU A CA 1
ATOM 1629 C C . LEU A 1 197 ? 54.496 52.279 12.488 1.00 92.26 196 LEU A C 1
ATOM 1630 O O . LEU A 1 197 ? 53.327 52.062 12.208 1.00 94.76 196 LEU A O 1
ATOM 1635 N N . ALA A 1 198 ? 55.391 52.643 11.580 1.00 91.60 197 ALA A N 1
ATOM 1636 C CA . ALA A 1 198 ? 55.009 52.795 10.191 1.00 91.65 197 ALA A CA 1
ATOM 1637 C C . ALA A 1 198 ? 54.319 51.529 9.692 1.00 87.12 197 ALA A C 1
ATOM 1638 O O . ALA A 1 198 ? 53.234 51.620 9.127 1.00 87.80 197 ALA A O 1
ATOM 1640 N N . ASN A 1 199 ? 54.926 50.362 9.935 1.00 84.22 198 ASN A N 1
ATOM 1641 C CA . ASN A 1 199 ? 54.361 49.049 9.502 1.00 79.78 198 ASN A CA 1
ATOM 1642 C C . ASN A 1 199 ? 53.004 48.691 10.100 1.00 74.73 198 ASN A C 1
ATOM 1643 O O . ASN A 1 199 ? 52.210 48.020 9.435 1.00 68.46 198 ASN A O 1
ATOM 1648 N N . PHE A 1 200 ? 52.748 49.085 11.351 1.00 74.29 199 PHE A N 1
ATOM 1649 C CA . PHE A 1 200 ? 51.446 48.796 11.960 1.00 72.61 199 PHE A CA 1
ATOM 1650 C C . PHE A 1 200 ? 50.366 49.654 11.308 1.00 73.92 199 PHE A C 1
ATOM 1651 O O . PHE A 1 200 ? 49.213 49.255 11.266 1.00 72.78 199 PHE A O 1
ATOM 1659 N N . ASP A 1 201 ? 50.730 50.823 10.786 1.00 78.25 200 ASP A N 1
ATOM 1660 C CA . ASP A 1 201 ? 49.748 51.679 10.090 1.00 79.09 200 ASP A CA 1
ATOM 1661 C C . ASP A 1 201 ? 49.412 51.094 8.717 1.00 76.68 200 ASP A C 1
ATOM 1662 O O . ASP A 1 201 ? 48.303 51.257 8.261 1.00 77.87 200 ASP A O 1
ATOM 1667 N N . ARG A 1 202 ? 50.348 50.395 8.077 1.00 75.88 201 ARG A N 1
ATOM 1668 C CA . ARG A 1 202 ? 50.087 49.738 6.778 1.00 77.03 201 ARG A CA 1
ATOM 1669 C C . ARG A 1 202 ? 49.230 48.460 6.950 1.00 76.93 201 ARG A C 1
ATOM 1670 O O . ARG A 1 202 ? 48.429 48.112 6.069 1.00 79.04 201 ARG A O 1
ATOM 1678 N N . LEU A 1 203 ? 49.389 47.760 8.076 1.00 72.94 202 LEU A N 1
ATOM 1679 C CA . LEU A 1 203 ? 48.563 46.598 8.367 1.00 69.45 202 LEU A CA 1
ATOM 1680 C C . LEU A 1 203 ? 47.131 47.051 8.625 1.00 68.04 202 LEU A C 1
ATOM 1681 O O . LEU A 1 203 ? 46.194 46.472 8.113 1.00 66.00 202 LEU A O 1
ATOM 1686 N N . GLU A 1 204 ? 46.976 48.099 9.422 1.00 71.84 203 GLU A N 1
ATOM 1687 C CA . GLU A 1 204 ? 45.663 48.686 9.735 1.00 73.19 203 GLU A CA 1
ATOM 1688 C C . GLU A 1 204 ? 44.945 49.086 8.452 1.00 73.85 203 GLU A C 1
ATOM 1689 O O . GLU A 1 204 ? 43.799 48.694 8.236 1.00 75.96 203 GLU A O 1
ATOM 1695 N N . GLN A 1 205 ? 45.621 49.819 7.576 1.00 75.05 204 GLN A N 1
ATOM 1696 C CA A GLN A 1 205 ? 44.997 50.249 6.330 0.50 76.99 204 GLN A CA 1
ATOM 1697 C CA B GLN A 1 205 ? 45.019 50.246 6.307 0.50 76.79 204 GLN A CA 1
ATOM 1698 C C . GLN A 1 205 ? 44.627 49.052 5.465 1.00 74.93 204 GLN A C 1
ATOM 1699 O O . GLN A 1 205 ? 43.621 49.086 4.790 1.00 78.97 204 GLN A O 1
ATOM 1704 N N . HIS A 1 206 ? 45.428 47.993 5.502 1.00 72.23 205 HIS A N 1
ATOM 1705 C CA . HIS A 1 206 ? 45.148 46.813 4.665 1.00 70.82 205 HIS A CA 1
ATOM 1706 C C . HIS A 1 206 ? 43.876 46.117 5.079 1.00 68.66 205 HIS A C 1
ATOM 1707 O O . HIS A 1 206 ? 43.083 45.730 4.241 1.00 70.53 205 HIS A O 1
ATOM 1714 N N . PHE A 1 207 ? 43.683 45.960 6.375 1.00 68.56 206 PHE A N 1
ATOM 1715 C CA . PHE A 1 207 ? 42.489 45.278 6.882 1.00 67.16 206 PHE A CA 1
ATOM 1716 C C . PHE A 1 207 ? 41.225 46.143 6.891 1.00 68.16 206 PHE A C 1
ATOM 1717 O O . PHE A 1 207 ? 40.133 45.609 6.786 1.00 70.55 206 PHE A O 1
ATOM 1725 N N . ARG A 1 208 ? 41.352 47.462 6.973 1.00 71.73 207 ARG A N 1
ATOM 1726 C CA . ARG A 1 208 ? 40.148 48.312 6.882 1.00 74.89 207 ARG A CA 1
ATOM 1727 C C . ARG A 1 208 ? 39.630 48.330 5.459 1.00 79.53 207 ARG A C 1
ATOM 1728 O O . ARG A 1 208 ? 38.455 48.545 5.209 1.00 81.06 207 ARG A O 1
ATOM 1736 N N . SER A 1 209 ? 40.539 48.096 4.531 1.00 84.92 208 SER A N 1
ATOM 1737 C CA . SER A 1 209 ? 40.246 48.118 3.116 1.00 89.29 208 SER A CA 1
ATOM 1738 C C . SER A 1 209 ? 39.645 46.797 2.620 1.00 90.81 208 SER A C 1
ATOM 1739 O O . SER A 1 209 ? 38.888 46.800 1.662 1.00 93.25 208 SER A O 1
ATOM 1742 N N . GLN A 1 210 ? 39.965 45.679 3.270 1.00 92.55 209 GLN A N 1
ATOM 1743 C CA . GLN A 1 210 ? 39.468 44.346 2.850 1.00 94.12 209 GLN A CA 1
ATOM 1744 C C . GLN A 1 210 ? 37.933 44.253 2.952 1.00 97.57 209 GLN A C 1
ATOM 1745 O O . GLN A 1 210 ? 37.276 43.825 1.989 1.00 96.42 209 GLN A O 1
ATOM 1751 N N . SER A 1 211 ? 37.385 44.691 4.108 1.00 101.68 210 SER A N 1
ATOM 1752 C CA . SER A 1 211 ? 35.908 44.738 4.385 1.00 102.95 210 SER A CA 1
ATOM 1753 C C . SER A 1 211 ? 35.194 45.986 3.783 1.00 104.58 210 SER A C 1
ATOM 1754 O O . SER A 1 211 ? 35.446 47.141 4.160 1.00 103.67 210 SER A O 1
#

Solvent-accessible surface area: 11724 Å² total

Nearest PDB structures (foldseek):
  3rh2-assembly1_A-2  TM=1.002E+00  e=2.293E-26  Shewanella amazonensis SB2B
  3nnr-assembly1_A-2  TM=8.847E-01  e=1.978E-10  Marinobacter nauticus VT8
  7y0z-assembly1_B  TM=7.228E-01  e=7.232E-04  Pseudomonas aeruginosa PA14
  2zcn-assembly2_C  TM=6.631E-01  e=2.745E-02  Staphylococcus epidermidis RP62A
  2zcn-assembly1_B  TM=6.595E-01  e=2.067E-02  Staphylococcus epidermidis RP62A

Foldseek 3Di:
DVLVVLLVLLLVVCQVPANVVDFLCNSQVVVVHDSVVVCVNPVGDLVSVLVVLVVLLVLLCVQLAADDPDDPDLVNCSNLVSLCNNSRLSLQQVVVSCVVDVVSVVVVVVSVVSSLVRNLVNQVVCVVVQFFADDNVCSSVLSVVLCLLSNQSVVVCVVDPDNHDDSLSSLVSSLVNLCRCVGTDPVNNVSSVVVNVVSVVVD